Protein AF-A0A947QZA8-F1 (afdb_monomer)

Mean predicted aligned error: 13.56 Å

Solvent-accessible surface area (backbone atoms only — not comparable to full-atom values): 14721 Å² total; per-residue (Å²): 136,86,85,80,78,87,80,83,80,83,80,81,80,80,80,79,79,70,82,76,78,76,78,71,71,67,58,80,47,74,48,78,52,72,41,38,52,40,76,51,53,85,86,38,94,75,39,33,100,73,51,25,56,50,32,27,33,31,46,36,35,31,32,29,36,84,51,63,44,61,35,37,41,34,29,51,18,56,31,43,44,91,90,52,38,19,35,60,79,86,72,82,81,60,28,24,30,32,46,53,30,44,40,35,25,46,42,84,88,61,88,58,82,88,30,61,73,52,56,30,89,36,96,81,40,47,41,55,97,83,42,32,68,80,74,76,35,72,40,59,59,26,40,41,46,77,46,78,39,39,75,65,67,97,73,51,31,35,31,33,38,38,39,29,52,44,80,80,52,71,70,27,63,76,69,34,41,40,56,54,69,75,90,45,90,88,60,47,77,52,70,68,47,30,24,31,41,43,77,80,29,77,52,72,44,87,37,56,42,21,52,35,38,36,41,40,42,35,51,71,43,75,73,42,78,71,51,78,73,78,61,78,70,56,61,62,50,60,64,50,55,59,55,57,54,59,59,56,60,66,68,72,78,116

Secondary structure (DSSP, 8-state):
---PPP------------------PPP-EEEEEEEEEEEPPTTSTT-BTTTBSEEEE-EEEEEEESSSEEEEEEEE-B-B-TTS-B--SSSSS--EEE--EEEEEE-SSS--GGGEEEES-STTTS--TTTTTTSS-SSTTS-EEEEEES-SSTTTTEEEEEEESS---HHHHHHTEEPPP-S-TT-------EEEE-TTSS-EEE-SEEEEEEEEESSEEEEEEEE----THHHHHHHHHHHHHHHHHHTT--

pLDDT: mean 71.87, std 20.34, range [33.88, 96.06]

Foldseek 3Di:
DDDDDDDDDDDDDPPPPDPPPPPPDFDKDKDKDKKFKAADDPPDPQDDPQAFGIWIFKWKKKWFFPAWDKKKKWKAQAQAAPVLARHDDVPPPWGKHFQKKKWKFFPPPDDDPVRTQDICPPPPNLPPQPRCPVRPHRHSSTHMDMDTAPPDPNRRTMMIMMMARDDDDSVCSVVRIGTQDDPDSVDSCSDSRIWTDDHRDSDIDHDRMTMMMMIMGDRMDDIDTPDDGDDPVVVVVVVVVVVVVVVVVVVPPD

Radius of gyration: 27.02 Å; Cα contacts (8 Å, |Δi|>4): 512; chains: 1; bounding box: 51×110×78 Å

Nearest PDB structures (foldseek):
  8t9c-assembly1_A  TM=1.075E-01  e=2.877E+00  Zophobas morio

Structure (mmCIF, N/CA/C/O backbone):
data_AF-A0A947QZA8-F1
#
_entry.id   AF-A0A947QZA8-F1
#
loop_
_atom_site.group_PDB
_atom_site.id
_atom_site.type_symbol
_atom_site.label_atom_id
_atom_site.label_alt_id
_atom_site.label_comp_id
_atom_site.label_asym_id
_atom_site.label_entity_id
_atom_site.label_seq_id
_atom_site.pdbx_PDB_ins_code
_atom_site.Cartn_x
_atom_site.Cartn_y
_atom_site.Cartn_z
_atom_site.occupancy
_atom_site.B_iso_or_equiv
_atom_site.auth_seq_id
_atom_site.auth_comp_id
_atom_site.auth_asym_id
_atom_site.auth_atom_id
_atom_site.pdbx_PDB_model_num
ATOM 1 N N . MET A 1 1 ? -31.017 -70.568 55.548 1.00 45.06 1 MET A N 1
ATOM 2 C CA . MET A 1 1 ? -30.711 -69.969 54.230 1.00 45.06 1 MET A CA 1
ATOM 3 C C . MET A 1 1 ? -30.899 -68.463 54.345 1.00 45.06 1 MET A C 1
ATOM 5 O O . MET A 1 1 ? -31.996 -68.026 54.661 1.00 45.06 1 MET A O 1
ATOM 9 N N . LYS A 1 2 ? -29.809 -67.691 54.246 1.00 42.25 2 LYS A N 1
ATOM 10 C CA . LYS A 1 2 ? -29.795 -66.224 54.383 1.00 42.25 2 LYS A CA 1
ATOM 11 C C . LYS A 1 2 ? -30.188 -65.589 53.044 1.00 42.25 2 LYS A C 1
ATOM 13 O O . LYS A 1 2 ? -29.510 -65.830 52.052 1.00 42.25 2 LYS A O 1
ATOM 18 N N . HIS A 1 3 ? -31.243 -64.777 53.026 1.00 43.38 3 HIS A N 1
ATOM 19 C CA . HIS A 1 3 ? -31.577 -63.922 51.885 1.00 43.38 3 HIS A CA 1
ATOM 20 C C . HIS A 1 3 ? -30.698 -62.665 51.908 1.00 43.38 3 HIS A C 1
ATOM 22 O O . HIS A 1 3 ? -30.830 -61.828 52.799 1.00 43.38 3 HIS A O 1
ATOM 28 N N . ALA A 1 4 ? -29.790 -62.546 50.940 1.00 42.62 4 ALA A N 1
ATOM 29 C CA . ALA A 1 4 ? -29.053 -61.317 50.671 1.00 42.62 4 ALA A CA 1
ATOM 30 C C . ALA A 1 4 ? -29.947 -60.350 49.875 1.00 42.62 4 ALA A C 1
ATOM 32 O O . ALA A 1 4 ? -30.538 -60.739 48.869 1.00 42.62 4 ALA A O 1
ATOM 33 N N . LYS A 1 5 ? -30.059 -59.098 50.334 1.00 43.25 5 LYS A N 1
ATOM 34 C CA . LYS A 1 5 ? -30.673 -57.999 49.573 1.00 43.25 5 LYS A CA 1
ATOM 35 C C . LYS A 1 5 ? -29.632 -57.416 48.606 1.00 43.25 5 LYS A C 1
ATOM 37 O O . LYS A 1 5 ? -28.488 -57.251 49.029 1.00 43.25 5 LYS A O 1
ATOM 42 N N . PRO A 1 6 ? -29.989 -57.065 47.360 1.00 46.12 6 PRO A N 1
ATOM 43 C CA . PRO A 1 6 ? -29.066 -56.381 46.467 1.00 46.12 6 PRO A CA 1
ATOM 44 C C . PRO A 1 6 ? -28.921 -54.910 46.882 1.00 46.12 6 PRO A C 1
ATOM 46 O O . PRO A 1 6 ? -29.909 -54.205 47.087 1.00 46.12 6 PRO A O 1
ATOM 49 N N . ILE A 1 7 ? -27.673 -54.465 47.019 1.00 43.66 7 ILE A N 1
ATOM 50 C CA . ILE A 1 7 ? -27.293 -53.060 47.181 1.00 43.66 7 ILE A CA 1
ATOM 51 C C . ILE A 1 7 ? -27.204 -52.471 45.772 1.00 43.66 7 ILE A C 1
ATOM 53 O O . ILE A 1 7 ? -26.351 -52.877 44.987 1.00 43.66 7 ILE A O 1
ATOM 57 N N . ALA A 1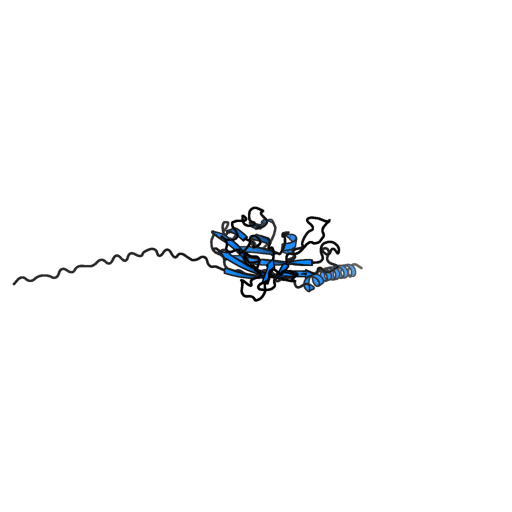 8 ? -28.099 -51.543 45.438 1.00 40.69 8 ALA A N 1
ATOM 58 C CA . ALA A 1 8 ? -27.992 -50.762 44.214 1.00 40.69 8 ALA A CA 1
ATOM 59 C C . ALA A 1 8 ? -26.914 -49.685 44.411 1.00 40.69 8 ALA A C 1
ATOM 61 O O . ALA A 1 8 ? -27.090 -48.758 45.201 1.00 40.69 8 ALA A O 1
ATOM 62 N N . ILE A 1 9 ? -25.786 -49.829 43.717 1.00 41.75 9 ILE A N 1
ATOM 63 C CA . ILE A 1 9 ? -24.757 -48.792 43.618 1.00 41.75 9 ILE A CA 1
ATOM 64 C C . ILE A 1 9 ? -25.243 -47.789 42.571 1.00 41.75 9 ILE A C 1
ATOM 66 O O . ILE A 1 9 ? -25.269 -48.089 41.379 1.00 41.75 9 ILE A O 1
ATOM 70 N N . VAL A 1 10 ? -25.660 -46.607 43.018 1.00 38.81 10 VAL A N 1
ATOM 71 C CA . VAL A 1 10 ? -25.924 -45.469 42.133 1.00 38.81 10 VAL A CA 1
ATOM 72 C C . VAL A 1 10 ? -24.573 -44.848 41.786 1.00 38.81 10 VAL A C 1
ATOM 74 O O . VAL A 1 10 ? -23.961 -44.176 42.612 1.00 38.81 10 VAL A O 1
ATOM 77 N N . ALA A 1 11 ? -24.081 -45.113 40.576 1.00 40.09 11 ALA A N 1
ATOM 78 C CA . ALA A 1 11 ? -22.916 -44.431 40.030 1.00 40.09 11 ALA A CA 1
ATOM 79 C C . ALA A 1 11 ? -23.330 -43.018 39.590 1.00 40.09 11 ALA A C 1
ATOM 81 O O . ALA A 1 11 ? -24.044 -42.844 38.603 1.00 40.09 11 ALA A O 1
ATOM 82 N N . LEU A 1 12 ? -22.909 -42.008 40.351 1.00 36.97 12 LEU A N 1
ATOM 83 C CA . LEU A 1 12 ? -23.051 -40.602 39.986 1.00 36.97 12 LEU A CA 1
ATOM 84 C C . LEU A 1 12 ? -22.004 -40.272 38.911 1.00 36.97 12 LEU A C 1
ATOM 86 O O . LEU A 1 12 ? -20.826 -40.104 39.218 1.00 36.97 12 LEU A O 1
ATOM 90 N N . PHE A 1 13 ? -22.424 -40.194 37.649 1.00 38.84 13 PHE A N 1
ATOM 91 C CA . PHE A 1 13 ? -21.587 -39.668 36.57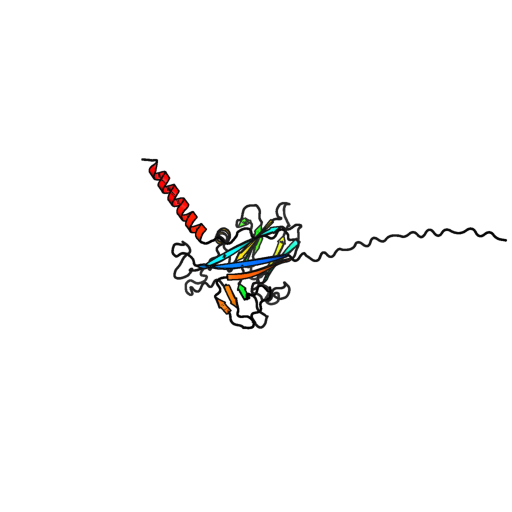1 1.00 38.84 13 PHE A CA 1
ATOM 92 C C . PHE A 1 13 ? -21.562 -38.139 36.661 1.00 38.84 13 PHE A C 1
ATOM 94 O O . PHE A 1 13 ? -22.494 -37.463 36.231 1.00 38.84 13 PHE A O 1
ATOM 101 N N . ILE A 1 14 ? -20.491 -37.588 37.230 1.00 42.59 14 ILE A N 1
ATOM 102 C CA . ILE A 1 14 ? -20.164 -36.170 37.074 1.00 42.59 14 ILE A CA 1
ATOM 103 C C . ILE A 1 14 ? -19.597 -36.013 35.661 1.00 42.59 14 ILE A C 1
ATOM 105 O O . ILE A 1 14 ? -18.461 -36.399 35.392 1.00 42.59 14 ILE A O 1
ATOM 109 N N . VAL A 1 15 ? -20.405 -35.480 34.745 1.00 37.81 15 VAL A N 1
ATOM 110 C CA . VAL A 1 15 ? -19.927 -35.025 33.436 1.00 37.81 15 VAL A CA 1
ATOM 111 C C . VAL A 1 15 ? -19.108 -33.760 33.681 1.00 37.81 15 VAL A C 1
ATOM 113 O O . VAL A 1 15 ? -19.658 -32.677 33.870 1.00 37.81 15 VAL A O 1
ATOM 116 N N . MET A 1 16 ? -17.784 -33.901 33.735 1.00 33.88 16 MET A N 1
ATOM 117 C CA . MET A 1 16 ? -16.871 -32.765 33.625 1.00 33.88 16 MET A CA 1
ATOM 118 C C . MET A 1 16 ? -16.997 -32.206 32.208 1.00 33.88 16 MET A C 1
ATOM 120 O O . MET A 1 16 ? -16.440 -32.755 31.260 1.00 33.88 16 MET A O 1
ATOM 124 N N . VAL A 1 17 ? -17.746 -31.114 32.063 1.00 39.69 17 VAL A N 1
ATOM 125 C CA . VAL A 1 17 ? -17.642 -30.250 30.888 1.00 39.69 17 VAL A CA 1
ATOM 126 C C . VAL A 1 17 ? -16.322 -29.505 31.038 1.00 39.69 17 VAL A C 1
ATOM 128 O O . VAL A 1 17 ? -16.234 -28.513 31.759 1.00 39.69 17 VAL A O 1
ATOM 131 N N . LEU A 1 18 ? -15.263 -30.037 30.429 1.00 37.12 18 LEU A N 1
ATOM 132 C CA . LEU A 1 18 ? -14.038 -29.272 30.239 1.00 37.12 18 LEU A CA 1
ATOM 133 C C . LEU A 1 18 ? -14.400 -28.066 29.358 1.00 37.12 18 LEU A C 1
ATOM 135 O O . LEU A 1 18 ? -15.016 -28.276 28.310 1.00 37.12 18 LEU A O 1
ATOM 139 N N . PRO A 1 19 ? -14.063 -26.822 29.741 1.00 40.53 19 PRO A N 1
ATOM 140 C CA . PRO A 1 19 ? -14.159 -25.711 28.814 1.00 40.53 19 PRO A CA 1
ATOM 141 C C . PRO A 1 19 ? -13.184 -26.009 27.678 1.00 40.53 19 PRO A C 1
ATOM 143 O O . PRO A 1 19 ? -11.968 -25.933 27.842 1.00 40.53 19 PRO A O 1
ATOM 146 N N . SER A 1 20 ? -13.716 -26.419 26.532 1.00 38.91 20 SER A N 1
ATOM 147 C CA . SER A 1 20 ? -12.972 -26.429 25.286 1.00 38.91 20 SER A CA 1
ATOM 148 C C . SER A 1 20 ? -12.605 -24.980 24.995 1.00 38.91 20 SER A C 1
ATOM 150 O O . SER A 1 20 ? -13.435 -24.199 24.532 1.00 38.91 20 SER A O 1
ATOM 152 N N . VAL A 1 21 ? -11.372 -24.611 25.340 1.00 37.88 21 VAL A N 1
ATOM 153 C CA . VAL A 1 21 ? -10.731 -23.400 24.841 1.00 37.88 21 VAL A CA 1
ATOM 154 C C . VAL A 1 21 ? -10.596 -23.624 23.342 1.00 37.88 21 VAL A C 1
ATOM 156 O O . VAL A 1 21 ? -9.702 -24.332 22.883 1.00 37.88 21 VAL A O 1
ATOM 159 N N . LEU A 1 22 ? -11.567 -23.118 22.584 1.00 39.25 22 LEU A N 1
ATOM 160 C CA . LEU A 1 22 ? -11.454 -23.005 21.142 1.00 39.25 22 LEU A CA 1
ATOM 161 C C . LEU A 1 22 ? -10.317 -22.017 20.899 1.00 39.25 22 LEU A C 1
ATOM 163 O O . LEU A 1 22 ? -10.501 -20.807 21.010 1.00 39.25 22 LEU A O 1
ATOM 167 N N . PHE A 1 23 ? -9.126 -22.537 20.617 1.00 37.28 23 PHE A N 1
ATOM 168 C CA . PHE A 1 23 ? -8.115 -21.757 19.929 1.00 37.28 23 PHE A CA 1
ATOM 169 C C . PHE A 1 23 ? -8.688 -21.482 18.541 1.00 37.28 23 PHE A C 1
ATOM 171 O O . PHE A 1 23 ? -8.617 -22.325 17.650 1.00 37.28 23 PHE A O 1
ATOM 178 N N . SER A 1 24 ? -9.357 -20.337 18.390 1.00 43.06 24 SER A N 1
ATOM 179 C CA . SER A 1 24 ? -9.616 -19.778 17.072 1.00 43.06 24 SER A CA 1
ATOM 180 C C . SER A 1 24 ? -8.245 -19.516 16.480 1.00 43.06 24 SER A C 1
ATOM 182 O O . SER A 1 24 ? -7.543 -18.618 16.939 1.00 43.06 24 SER A O 1
ATOM 184 N N . THR A 1 25 ? -7.844 -20.303 15.488 1.00 49.06 25 THR A N 1
ATOM 185 C CA . THR A 1 25 ? -6.836 -19.813 14.555 1.00 49.06 25 THR A CA 1
ATOM 186 C C . THR A 1 25 ? -7.356 -18.473 14.031 1.00 49.06 25 THR A C 1
ATOM 188 O O . THR A 1 25 ? -8.556 -18.388 13.731 1.00 49.06 25 THR A O 1
ATOM 191 N N . PRO A 1 26 ? -6.541 -17.407 14.004 1.00 56.00 26 PRO A N 1
ATOM 192 C CA . PRO A 1 26 ? -6.957 -16.185 13.333 1.00 56.00 26 PRO A CA 1
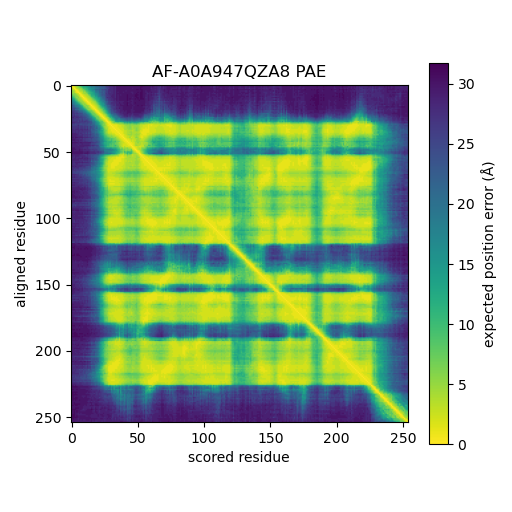ATOM 193 C C . PRO A 1 26 ? -7.391 -16.550 11.910 1.00 56.00 26 PRO A C 1
ATOM 195 O O . PRO A 1 26 ? -6.776 -17.404 11.266 1.00 56.00 26 PRO A O 1
ATOM 198 N N . LEU A 1 27 ? -8.506 -15.976 11.461 1.00 62.28 27 LEU A N 1
ATOM 199 C CA . LEU A 1 27 ? -8.883 -16.060 10.057 1.00 62.28 27 LEU A CA 1
ATOM 200 C C . LEU A 1 27 ? -7.796 -15.328 9.274 1.00 62.28 27 LEU A C 1
ATOM 202 O O . LEU A 1 27 ? -7.571 -14.144 9.507 1.00 62.28 27 LEU A O 1
ATOM 206 N N . ILE A 1 28 ? -7.112 -16.057 8.398 1.00 65.31 28 ILE A N 1
ATOM 207 C CA . ILE A 1 28 ? -6.217 -15.467 7.410 1.00 65.31 28 ILE A CA 1
ATOM 208 C C . ILE A 1 28 ? -7.115 -15.060 6.251 1.00 65.31 28 ILE A C 1
ATOM 210 O O . ILE A 1 28 ? -7.704 -15.923 5.598 1.00 65.31 28 ILE A O 1
ATOM 214 N N . ASN A 1 29 ? -7.249 -13.757 6.033 1.00 87.19 29 ASN A N 1
ATOM 215 C CA . ASN A 1 29 ? -7.952 -13.229 4.875 1.00 87.19 29 ASN A CA 1
ATOM 216 C C . ASN A 1 29 ? -6.928 -12.589 3.944 1.00 87.19 29 ASN A C 1
ATOM 218 O O . ASN A 1 29 ? -6.143 -11.751 4.385 1.00 87.19 29 ASN A O 1
ATOM 222 N N . THR A 1 30 ? -6.946 -12.977 2.674 1.00 89.25 30 THR A N 1
ATOM 223 C CA . THR A 1 30 ? -6.057 -12.412 1.660 1.00 89.25 30 THR A CA 1
ATOM 224 C C . THR A 1 30 ? -6.819 -11.494 0.712 1.00 89.25 30 THR A C 1
ATOM 226 O O . THR A 1 30 ? -8.011 -11.695 0.464 1.00 89.25 30 THR A O 1
ATOM 229 N N . PHE A 1 31 ? -6.125 -10.495 0.179 1.00 91.94 31 PHE A N 1
ATOM 230 C CA . PHE A 1 31 ? -6.593 -9.624 -0.893 1.00 91.94 31 PHE A CA 1
ATOM 231 C C . PHE A 1 31 ? -5.491 -9.507 -1.943 1.00 91.94 31 PHE A C 1
ATOM 233 O O . PHE A 1 31 ? -4.356 -9.207 -1.592 1.00 91.94 31 PHE A O 1
ATOM 240 N N . ASP A 1 32 ? -5.831 -9.745 -3.203 1.00 91.12 32 ASP A N 1
ATOM 241 C CA . ASP A 1 32 ? -4.928 -9.580 -4.340 1.00 91.12 32 ASP A CA 1
ATOM 242 C C . ASP A 1 32 ? -5.274 -8.278 -5.066 1.00 91.12 32 ASP A C 1
ATOM 244 O O . ASP A 1 32 ? -6.457 -7.993 -5.287 1.00 91.12 32 ASP A O 1
ATOM 248 N N . GLY A 1 33 ? -4.260 -7.501 -5.435 1.00 91.69 33 GLY A N 1
ATOM 249 C CA . GLY A 1 33 ? -4.426 -6.252 -6.169 1.00 91.69 33 GLY A CA 1
ATOM 250 C C . GLY A 1 33 ? -3.272 -5.977 -7.126 1.00 91.69 33 GLY A C 1
ATOM 251 O O . GLY A 1 33 ? -2.276 -6.697 -7.141 1.00 91.69 33 GLY A O 1
ATOM 252 N N . THR A 1 34 ? -3.428 -4.919 -7.921 1.00 92.00 34 THR A N 1
ATOM 253 C CA . THR A 1 34 ? -2.471 -4.532 -8.961 1.00 92.00 34 THR A CA 1
ATOM 254 C C . THR A 1 34 ? -2.355 -3.017 -8.995 1.00 92.00 34 THR A C 1
ATOM 256 O O . THR A 1 34 ? -3.337 -2.316 -9.251 1.00 92.00 34 THR A O 1
ATOM 259 N N . ILE A 1 35 ? -1.143 -2.498 -8.814 1.00 90.88 35 ILE A N 1
ATOM 260 C CA . ILE A 1 35 ? -0.853 -1.076 -9.008 1.00 90.88 35 ILE A CA 1
ATOM 261 C C . ILE A 1 35 ? -0.290 -0.869 -10.410 1.00 90.88 35 ILE A C 1
ATOM 263 O O . ILE A 1 35 ? 0.671 -1.517 -10.819 1.00 90.88 35 ILE A O 1
ATOM 267 N N . TYR A 1 36 ? -0.881 0.061 -11.157 1.00 90.56 36 TYR A N 1
ATOM 268 C CA . TYR A 1 36 ? -0.484 0.367 -12.526 1.00 90.56 36 TYR A CA 1
ATOM 269 C C . TYR A 1 36 ? 0.364 1.625 -12.591 1.00 90.56 36 TYR A C 1
ATOM 271 O O . TYR A 1 36 ? -0.019 2.665 -12.059 1.00 90.56 36 TYR A O 1
ATOM 279 N N . LYS A 1 37 ? 1.442 1.572 -13.371 1.00 87.69 37 LYS A N 1
ATOM 280 C CA . LYS A 1 37 ? 2.166 2.743 -13.860 1.00 87.69 37 LYS A CA 1
ATOM 281 C C . LYS A 1 37 ? 1.471 3.277 -15.108 1.00 87.69 37 LYS A C 1
ATOM 283 O O . LYS A 1 37 ? 1.221 2.548 -16.069 1.00 87.69 37 LYS A O 1
ATOM 288 N N . ARG A 1 38 ? 1.167 4.569 -15.132 1.00 84.62 38 ARG A N 1
ATOM 289 C CA . ARG A 1 38 ? 0.415 5.212 -16.215 1.00 84.62 38 ARG A CA 1
ATOM 290 C C . ARG A 1 38 ? 1.103 6.483 -16.668 1.00 84.62 38 ARG A C 1
ATOM 292 O O . ARG A 1 38 ? 1.669 7.205 -15.859 1.00 84.62 38 ARG A O 1
ATOM 299 N N . ALA A 1 39 ? 1.034 6.765 -17.965 1.00 82.19 39 ALA A N 1
ATOM 300 C CA . ALA A 1 39 ? 1.520 8.025 -18.509 1.00 82.19 39 ALA A CA 1
ATOM 301 C C . ALA A 1 39 ? 0.573 9.175 -18.140 1.00 82.19 39 ALA A C 1
ATOM 303 O O . ALA A 1 39 ? -0.651 9.038 -18.207 1.00 82.19 39 ALA A O 1
ATOM 304 N N . LEU A 1 40 ? 1.148 10.321 -17.792 1.00 76.06 40 LEU A N 1
ATOM 305 C CA . LEU A 1 40 ? 0.421 11.576 -17.661 1.00 76.06 40 LEU A CA 1
ATOM 306 C C . LEU A 1 40 ? 0.185 12.189 -19.043 1.00 76.06 40 LEU A C 1
ATOM 308 O O . LEU A 1 40 ? 1.063 12.172 -19.903 1.00 76.06 40 LEU A O 1
ATOM 312 N N . SER A 1 41 ? -1.005 12.759 -19.243 1.00 78.00 41 SER A N 1
ATOM 313 C CA . SER A 1 41 ? -1.271 13.621 -20.400 1.00 78.00 41 SER A CA 1
ATOM 314 C C . SER A 1 41 ? -0.388 14.864 -20.333 1.00 78.00 41 SER A C 1
ATOM 316 O O . SER A 1 41 ? -0.251 15.433 -19.254 1.00 78.00 41 SER A O 1
ATOM 318 N N . GLU A 1 42 ? 0.122 15.338 -21.473 1.00 77.75 42 GLU A N 1
ATOM 319 C CA . GLU A 1 42 ? 0.905 16.583 -21.539 1.00 77.75 42 GLU A CA 1
ATOM 320 C C . GLU A 1 42 ? 0.129 17.812 -21.031 1.00 77.75 42 GLU A C 1
ATOM 322 O O . GLU A 1 42 ? 0.730 18.769 -20.550 1.00 77.75 42 GLU A O 1
ATOM 327 N N . ASP A 1 43 ? -1.205 17.767 -21.097 1.00 76.06 43 ASP A N 1
ATOM 328 C CA . ASP A 1 43 ? -2.100 18.825 -20.612 1.00 76.06 43 ASP A CA 1
ATOM 329 C C . ASP A 1 43 ? -2.414 18.715 -19.106 1.00 76.06 43 ASP A C 1
ATOM 331 O O . ASP A 1 43 ? -3.137 19.552 -18.556 1.00 76.06 43 ASP A O 1
ATOM 335 N N . SER A 1 44 ? -1.930 17.670 -18.426 1.00 72.19 44 SER A N 1
ATOM 336 C CA . SER A 1 44 ? -2.139 17.503 -16.988 1.00 72.19 44 SER A CA 1
ATOM 337 C C . SER A 1 44 ? -1.412 18.612 -16.221 1.00 72.19 44 SER A C 1
ATOM 339 O O . SER A 1 44 ? -0.241 18.870 -16.499 1.00 72.19 44 SER A O 1
ATOM 341 N N . PRO A 1 45 ? -2.033 19.229 -15.197 1.00 68.44 45 PRO A N 1
ATOM 342 C CA . PRO A 1 45 ? -1.330 20.180 -14.334 1.00 68.44 45 PRO A CA 1
ATOM 343 C C . PRO A 1 45 ? -0.175 19.532 -13.553 1.00 68.44 45 PRO A C 1
ATOM 345 O O . PRO A 1 45 ? 0.671 20.251 -13.028 1.00 68.44 45 PRO A O 1
ATOM 348 N N . TYR A 1 46 ? -0.143 18.197 -13.494 1.00 67.75 46 TYR A N 1
ATOM 349 C CA . TYR A 1 46 ? 0.912 17.399 -12.871 1.00 67.75 46 TYR A CA 1
ATOM 350 C C . TYR A 1 46 ? 1.976 16.927 -13.873 1.00 67.75 46 TYR A C 1
ATOM 352 O O . TYR A 1 46 ? 2.990 16.370 -13.468 1.00 67.75 46 TYR A O 1
ATOM 360 N N . TYR A 1 47 ? 1.769 17.128 -15.181 1.00 67.81 47 TYR A N 1
ATOM 361 C CA . TYR A 1 47 ? 2.756 16.740 -16.184 1.00 67.81 47 TYR A CA 1
ATOM 362 C C . TYR A 1 47 ? 3.941 17.695 -16.179 1.00 67.81 47 TYR A C 1
ATOM 364 O O . TYR A 1 47 ? 3.802 18.915 -16.290 1.00 67.81 47 TYR A O 1
ATOM 372 N N . ASN A 1 48 ? 5.133 17.117 -16.120 1.00 66.12 48 ASN A N 1
ATOM 373 C CA . ASN A 1 48 ? 6.377 17.842 -16.230 1.00 66.12 48 ASN A CA 1
ATOM 374 C C . ASN A 1 48 ? 7.362 17.057 -17.103 1.00 66.12 48 ASN A C 1
ATOM 376 O O . ASN A 1 48 ? 7.786 15.956 -16.758 1.00 66.12 48 ASN A O 1
ATOM 380 N N . THR A 1 49 ? 7.769 17.648 -18.231 1.00 63.72 49 THR A N 1
ATOM 381 C CA . THR A 1 49 ? 8.696 17.023 -19.192 1.00 63.72 49 THR A CA 1
ATOM 382 C C . THR A 1 49 ? 10.066 16.692 -18.606 1.00 63.72 49 THR A C 1
ATOM 384 O O . THR A 1 49 ? 10.788 15.871 -19.182 1.00 63.72 49 THR A O 1
ATOM 387 N N . GLU A 1 50 ? 10.433 17.359 -17.514 1.00 58.50 50 GLU A N 1
ATOM 388 C CA . GLU A 1 50 ? 11.694 17.184 -16.811 1.00 58.50 50 GLU A CA 1
ATOM 389 C C . GLU A 1 50 ? 11.565 16.179 -15.660 1.00 58.50 50 GLU A C 1
ATOM 391 O O . GLU A 1 50 ? 12.471 15.371 -15.543 1.00 58.50 50 GLU A O 1
ATOM 396 N N . TYR A 1 51 ? 10.448 16.141 -14.915 1.00 57.19 51 TYR A N 1
ATOM 397 C CA . TYR A 1 51 ? 10.347 15.379 -13.650 1.00 57.19 51 TYR A CA 1
ATOM 398 C C . TYR A 1 51 ? 9.209 14.339 -13.578 1.00 57.19 51 TYR A C 1
ATOM 400 O O . TYR A 1 51 ? 9.426 13.232 -13.106 1.00 57.19 51 TYR A O 1
ATOM 408 N N . SER A 1 52 ? 8.014 14.627 -14.112 1.00 65.56 52 SER A N 1
ATOM 409 C CA . SER A 1 52 ? 6.818 13.797 -13.887 1.00 65.56 52 SER A CA 1
ATOM 410 C C . SER A 1 52 ? 6.077 13.500 -15.190 1.00 65.56 52 SER A C 1
ATOM 412 O O . SER A 1 52 ? 5.300 14.303 -15.711 1.00 65.56 52 SER A O 1
ATOM 414 N N . LYS A 1 53 ? 6.359 12.324 -15.757 1.00 73.75 53 LYS A N 1
ATOM 415 C CA . LYS A 1 53 ? 5.699 11.804 -16.973 1.00 73.75 53 LYS A CA 1
ATOM 416 C C . LYS A 1 53 ? 4.745 10.659 -16.682 1.00 73.75 53 LYS A C 1
ATOM 418 O O . LYS A 1 53 ? 3.978 10.276 -17.563 1.00 73.75 53 LYS A O 1
ATOM 423 N N . HIS A 1 54 ? 4.811 10.108 -15.476 1.00 80.00 54 HIS A N 1
ATOM 424 C CA . HIS A 1 54 ? 4.032 8.956 -15.070 1.00 80.00 54 HIS A CA 1
ATOM 425 C C . HIS A 1 54 ? 3.475 9.162 -13.663 1.00 80.00 54 HIS A C 1
ATOM 427 O O . HIS A 1 54 ? 4.045 9.903 -12.869 1.00 80.00 54 HIS A O 1
ATOM 433 N N . TYR A 1 55 ? 2.378 8.479 -13.376 1.00 84.12 55 TYR A N 1
ATOM 434 C CA . TYR A 1 55 ? 1.814 8.306 -12.043 1.00 84.12 55 TYR A CA 1
ATOM 435 C C . TYR A 1 55 ? 1.574 6.815 -11.807 1.00 84.12 55 TYR A C 1
ATOM 437 O O . TYR A 1 55 ? 1.527 6.031 -12.762 1.00 84.12 55 TYR A O 1
ATOM 445 N N . SER A 1 56 ? 1.427 6.424 -10.548 1.00 87.00 56 SER A N 1
ATOM 446 C CA . SER A 1 56 ? 0.916 5.109 -10.183 1.00 87.00 56 SER A CA 1
ATOM 447 C C . SER A 1 56 ? -0.514 5.222 -9.684 1.00 87.00 56 SER A C 1
ATOM 449 O O . SER A 1 56 ? -0.933 6.267 -9.182 1.00 87.00 56 SER A O 1
ATOM 451 N N . THR A 1 57 ? -1.293 4.166 -9.862 1.00 91.12 57 THR A N 1
ATOM 452 C CA . THR A 1 57 ? -2.621 4.087 -9.256 1.00 91.12 57 THR A CA 1
ATOM 453 C C . THR A 1 57 ? -2.498 3.846 -7.757 1.00 91.12 57 THR A C 1
ATOM 455 O O . THR A 1 57 ? -1.536 3.236 -7.298 1.00 91.12 57 THR A O 1
ATOM 458 N N . ILE A 1 58 ? -3.492 4.300 -7.003 1.00 91.75 58 ILE A N 1
ATOM 459 C CA . ILE A 1 58 ? -3.659 3.952 -5.590 1.00 91.75 58 ILE A CA 1
ATOM 460 C C . ILE A 1 58 ? -4.883 3.054 -5.484 1.00 91.75 58 ILE A C 1
ATOM 462 O O . ILE A 1 58 ? -5.947 3.410 -5.998 1.00 91.75 58 ILE A O 1
ATOM 466 N N . ASP A 1 59 ? -4.752 1.941 -4.773 1.00 94.25 59 ASP A N 1
ATOM 467 C CA . ASP A 1 59 ? -5.904 1.132 -4.395 1.00 94.25 59 ASP A CA 1
ATOM 468 C C . ASP A 1 59 ? -6.406 1.551 -3.012 1.00 94.25 59 ASP A C 1
ATOM 470 O O . ASP A 1 59 ? -5.636 1.736 -2.067 1.00 94.25 59 ASP A O 1
ATOM 474 N N . LEU A 1 60 ? -7.728 1.689 -2.890 1.00 94.62 60 LEU A N 1
ATOM 475 C CA . LEU A 1 60 ? -8.411 1.927 -1.619 1.00 94.62 60 LEU A CA 1
ATOM 476 C C . LEU A 1 60 ? -9.169 0.668 -1.221 1.00 94.62 60 LEU A C 1
ATOM 478 O O . LEU A 1 60 ? -10.149 0.297 -1.867 1.00 94.62 60 LEU A O 1
ATOM 482 N N . ILE A 1 61 ? -8.745 0.025 -0.141 1.00 96.06 61 ILE A N 1
ATOM 483 C CA . ILE A 1 61 ? -9.271 -1.260 0.314 1.00 96.06 61 ILE A CA 1
ATOM 484 C C . ILE A 1 61 ? -10.074 -1.038 1.590 1.00 96.06 61 ILE A C 1
ATOM 486 O O . ILE A 1 61 ? -9.554 -0.635 2.629 1.00 96.06 61 ILE A O 1
ATOM 490 N N . GLY A 1 62 ? -11.370 -1.303 1.509 1.00 95.75 62 GLY A N 1
ATOM 491 C CA . GLY A 1 62 ? -12.294 -1.225 2.624 1.00 95.75 62 GLY A CA 1
ATOM 492 C C . GLY A 1 62 ? -12.335 -2.535 3.383 1.00 95.75 62 GLY A C 1
ATOM 493 O O . GLY A 1 62 ? -12.415 -3.601 2.779 1.00 95.75 62 GLY A O 1
ATOM 494 N N . PHE A 1 63 ? -12.334 -2.460 4.709 1.00 96.06 63 PHE A N 1
ATOM 495 C CA . PHE A 1 63 ? -12.544 -3.623 5.565 1.00 96.06 63 PHE A CA 1
ATOM 496 C C . PHE A 1 63 ? -13.209 -3.235 6.885 1.00 96.06 63 PHE A C 1
ATOM 498 O O . PHE A 1 63 ? -13.251 -2.061 7.272 1.00 96.06 63 PHE A O 1
ATOM 505 N N . SER A 1 64 ? -13.726 -4.238 7.589 1.00 94.31 64 SER A N 1
ATOM 506 C CA . SER A 1 64 ? -14.327 -4.075 8.908 1.00 94.31 64 SER A CA 1
ATOM 507 C C . SER A 1 64 ? -13.631 -4.936 9.958 1.00 94.31 64 SER A C 1
ATOM 509 O O . SER A 1 64 ? -13.101 -6.001 9.659 1.00 94.31 64 SER A O 1
ATOM 511 N N . VAL A 1 65 ? -13.675 -4.496 11.215 1.00 93.06 65 VAL A N 1
ATOM 512 C CA . VAL A 1 65 ? -13.197 -5.247 12.379 1.00 93.06 65 VAL A CA 1
ATOM 513 C C . VAL A 1 65 ? -14.389 -5.645 13.250 1.00 93.06 65 VAL A C 1
ATOM 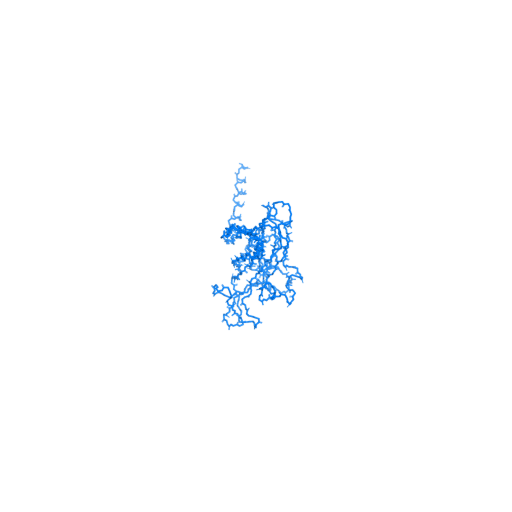515 O O . VAL A 1 65 ? -15.100 -4.788 13.782 1.00 93.06 65 VAL A O 1
ATOM 518 N N . TYR A 1 66 ? -14.615 -6.950 13.433 1.00 89.94 66 TYR A N 1
ATOM 519 C CA . TYR A 1 66 ? -15.804 -7.452 14.142 1.00 89.94 66 TYR A CA 1
ATOM 520 C C . TYR A 1 66 ? -15.658 -7.465 15.671 1.00 89.94 66 TYR A C 1
ATOM 522 O O . TYR A 1 66 ? -16.653 -7.578 16.390 1.00 89.94 66 TYR A O 1
ATOM 530 N N . SER A 1 67 ? -14.441 -7.324 16.208 1.00 89.38 67 SER A N 1
ATOM 531 C CA . SER A 1 67 ? -14.231 -6.970 17.619 1.00 89.38 67 SER A CA 1
ATOM 532 C C . SER A 1 67 ? -12.831 -6.397 17.867 1.00 89.38 67 SER A C 1
ATOM 534 O O . SER A 1 67 ? -11.928 -6.700 17.091 1.00 89.38 67 SER A O 1
ATOM 536 N N . PRO A 1 68 ? -12.624 -5.627 18.953 1.00 90.81 68 PRO A N 1
ATOM 537 C CA . PRO A 1 68 ? -11.352 -4.958 19.201 1.00 90.81 68 PRO A CA 1
ATOM 538 C C . PRO A 1 68 ? -10.165 -5.926 19.284 1.00 90.81 68 PRO A C 1
ATOM 540 O O . PRO A 1 68 ? -10.300 -7.057 19.788 1.00 90.81 68 PRO A O 1
ATOM 543 N N . GLY A 1 69 ? -9.005 -5.462 18.828 1.00 89.25 69 GLY A N 1
ATOM 544 C CA . GLY A 1 69 ? -7.737 -6.182 18.893 1.00 89.25 69 GLY A CA 1
ATOM 545 C C . GLY A 1 69 ? -6.712 -5.657 17.893 1.00 89.25 69 GLY A C 1
ATOM 546 O O . GLY A 1 69 ? -7.024 -4.798 17.070 1.00 89.25 69 GLY A O 1
ATOM 547 N N . ASP A 1 70 ? -5.503 -6.202 17.970 1.00 88.50 70 ASP A N 1
ATOM 548 C CA . ASP A 1 70 ? -4.465 -5.923 16.984 1.00 88.50 70 ASP A CA 1
ATOM 549 C C . ASP A 1 70 ? -4.861 -6.514 15.627 1.00 88.50 70 ASP A C 1
ATOM 551 O O . ASP A 1 70 ? -5.336 -7.654 15.541 1.00 88.50 70 ASP A O 1
ATOM 555 N N . VAL A 1 71 ? -4.673 -5.714 14.583 1.00 90.06 71 VAL A N 1
ATOM 556 C CA . VAL A 1 71 ? -4.744 -6.133 13.187 1.00 90.06 71 VAL A CA 1
ATOM 557 C C . VAL A 1 71 ? -3.371 -5.916 12.577 1.00 90.06 71 VAL A C 1
ATOM 559 O O . VAL A 1 71 ? -2.796 -4.835 12.706 1.00 90.06 71 VAL A O 1
ATOM 562 N N . GLU A 1 72 ? -2.865 -6.963 11.942 1.00 89.31 72 GLU A N 1
ATOM 563 C CA . GLU A 1 72 ? -1.617 -6.958 11.187 1.00 89.31 72 GLU A CA 1
ATOM 564 C C . GLU A 1 72 ? -1.968 -7.043 9.703 1.00 89.31 72 GLU A C 1
ATOM 566 O O . GLU A 1 72 ? -2.844 -7.817 9.300 1.00 89.31 72 GLU A O 1
ATOM 571 N N . ILE A 1 73 ? -1.308 -6.211 8.913 1.00 89.62 73 ILE A N 1
ATOM 572 C CA . ILE A 1 73 ? -1.457 -6.100 7.469 1.00 89.62 73 ILE A CA 1
ATOM 573 C C . ILE A 1 73 ? -0.063 -6.332 6.905 1.00 89.62 73 ILE A C 1
ATOM 575 O O . ILE A 1 73 ? 0.819 -5.500 7.092 1.00 89.62 73 ILE A O 1
ATOM 579 N N . ASN A 1 74 ? 0.128 -7.480 6.270 1.00 87.12 74 ASN A N 1
ATOM 580 C CA . ASN A 1 74 ? 1.371 -7.837 5.599 1.00 87.12 74 ASN A CA 1
ATOM 581 C C . ASN A 1 74 ? 1.141 -7.785 4.087 1.00 87.12 74 ASN A C 1
ATOM 583 O O . ASN A 1 74 ? 0.136 -8.322 3.617 1.00 87.12 74 ASN A O 1
ATOM 587 N N . VAL A 1 75 ? 2.036 -7.146 3.344 1.00 86.88 75 VAL A N 1
ATOM 588 C CA . VAL A 1 75 ? 1.990 -7.062 1.888 1.00 86.88 75 VAL A CA 1
ATOM 589 C C . VAL A 1 75 ? 3.168 -7.821 1.305 1.00 86.88 75 VAL A C 1
ATOM 591 O O . VAL A 1 75 ? 4.311 -7.433 1.490 1.00 86.88 75 VAL A O 1
ATOM 594 N N . MET A 1 76 ? 2.870 -8.857 0.529 1.00 86.19 76 MET A N 1
ATOM 595 C CA . MET A 1 76 ? 3.834 -9.463 -0.375 1.00 86.19 76 MET A CA 1
ATOM 596 C C . MET A 1 76 ? 3.863 -8.628 -1.657 1.00 86.19 76 MET A C 1
ATOM 598 O O . MET A 1 76 ? 2.906 -8.673 -2.439 1.00 86.19 76 MET A O 1
ATOM 602 N N . SER A 1 77 ? 4.928 -7.855 -1.847 1.00 82.56 77 SER A N 1
ATOM 603 C CA . SER A 1 77 ? 5.125 -6.968 -2.998 1.00 82.56 77 SER A CA 1
ATOM 604 C C . SER A 1 77 ? 6.490 -7.143 -3.666 1.00 82.56 77 SER A C 1
ATOM 606 O O . SER A 1 77 ? 6.727 -6.532 -4.707 1.00 82.56 77 SER A O 1
ATOM 608 N N . TRP A 1 78 ? 7.363 -8.012 -3.140 1.00 84.25 78 TRP A N 1
ATOM 609 C CA . TRP A 1 78 ? 8.580 -8.462 -3.815 1.00 84.25 78 TRP A CA 1
ATOM 610 C C . TRP A 1 78 ? 8.634 -9.984 -4.011 1.00 84.25 78 TRP A C 1
ATOM 612 O O . TRP A 1 78 ? 8.852 -10.772 -3.091 1.00 84.25 78 TRP A O 1
ATOM 622 N N . GLU A 1 79 ? 8.563 -10.409 -5.270 1.00 85.19 79 GLU A N 1
ATOM 623 C CA . GLU A 1 79 ? 8.664 -11.809 -5.662 1.00 85.19 79 GLU A CA 1
ATOM 624 C C . GLU A 1 79 ? 10.097 -12.301 -5.938 1.00 85.19 79 GLU A C 1
ATOM 626 O O . GLU A 1 79 ? 10.528 -12.523 -7.074 1.00 85.19 79 GLU A O 1
ATOM 631 N N . SER A 1 80 ? 10.863 -12.503 -4.862 1.00 82.31 80 SER A N 1
ATOM 632 C CA . SER A 1 80 ? 12.237 -13.018 -4.909 1.00 82.31 80 SER A CA 1
ATOM 633 C C . SER A 1 80 ? 12.582 -13.913 -3.714 1.00 82.31 80 SER A C 1
ATOM 635 O O . SER A 1 80 ? 12.052 -13.759 -2.619 1.00 82.31 80 SER A O 1
ATOM 637 N N . THR A 1 81 ? 13.528 -14.842 -3.893 1.00 80.25 81 THR A N 1
ATOM 638 C CA . THR A 1 81 ? 14.170 -15.533 -2.763 1.00 80.25 81 THR A CA 1
ATOM 639 C C . THR A 1 81 ? 15.144 -14.606 -2.021 1.00 80.25 81 THR A C 1
ATOM 641 O O . THR A 1 81 ? 15.581 -13.600 -2.593 1.00 80.25 81 THR A O 1
ATOM 644 N N . PRO A 1 82 ? 15.582 -14.968 -0.797 1.00 74.62 82 PRO A N 1
ATOM 645 C CA . PRO A 1 82 ? 16.619 -14.230 -0.068 1.00 74.62 82 PRO A CA 1
ATOM 646 C C . PRO A 1 82 ? 17.959 -14.109 -0.815 1.00 74.62 82 PRO A C 1
ATOM 648 O O . PRO A 1 82 ? 18.745 -13.203 -0.550 1.00 74.62 82 PRO A O 1
ATOM 651 N N . GLU A 1 83 ? 18.243 -15.013 -1.755 1.00 79.75 83 GLU A N 1
ATOM 652 C CA . GLU A 1 83 ? 19.418 -14.949 -2.632 1.00 79.75 83 GLU A CA 1
ATOM 653 C C . GLU A 1 83 ? 19.246 -13.988 -3.823 1.00 79.75 83 GLU A C 1
ATOM 655 O O . GLU A 1 83 ? 20.165 -13.860 -4.634 1.00 79.75 83 GLU A O 1
ATOM 660 N N . GLY A 1 84 ? 18.094 -13.322 -3.944 1.00 79.12 84 GLY A N 1
ATOM 661 C CA . GLY A 1 84 ? 17.773 -12.412 -5.046 1.00 79.12 84 GLY A CA 1
ATOM 662 C C . GLY A 1 84 ? 17.264 -13.117 -6.305 1.00 79.12 84 GLY A C 1
ATOM 663 O O . GLY A 1 84 ? 17.386 -12.563 -7.397 1.00 79.12 84 GLY A O 1
ATOM 664 N N . ILE A 1 85 ? 16.775 -14.359 -6.188 1.00 87.69 85 ILE A N 1
ATOM 665 C CA . ILE A 1 85 ? 16.254 -15.118 -7.328 1.00 87.69 85 ILE A CA 1
ATOM 666 C C . ILE A 1 85 ? 14.753 -14.894 -7.468 1.00 87.69 85 ILE A C 1
ATOM 668 O O . ILE A 1 85 ? 13.957 -15.369 -6.658 1.00 87.69 85 ILE A O 1
ATOM 672 N N . ASN A 1 86 ? 14.374 -14.260 -8.567 1.00 89.88 86 ASN A N 1
ATOM 673 C CA . ASN A 1 86 ? 12.999 -13.978 -8.944 1.00 89.88 86 ASN A CA 1
ATOM 674 C C . ASN A 1 86 ? 12.163 -15.260 -8.960 1.00 89.88 86 ASN A C 1
ATOM 676 O O . ASN A 1 86 ? 12.416 -16.181 -9.753 1.00 89.88 86 ASN A O 1
ATOM 680 N N . THR A 1 87 ? 11.162 -15.311 -8.088 1.00 86.69 87 THR A N 1
ATOM 681 C CA . THR A 1 87 ? 10.322 -16.484 -7.857 1.00 86.69 87 THR A CA 1
ATOM 682 C C . THR A 1 87 ? 8.888 -16.030 -7.710 1.00 86.69 87 THR A C 1
ATOM 684 O O . THR A 1 87 ? 8.596 -15.237 -6.839 1.00 86.69 87 THR A O 1
ATOM 687 N N . ASP A 1 88 ? 8.021 -16.584 -8.541 1.00 87.38 88 ASP A N 1
ATOM 688 C CA . ASP A 1 88 ? 6.565 -16.438 -8.476 1.00 87.38 88 ASP A CA 1
ATOM 689 C C . ASP A 1 88 ? 6.040 -17.197 -7.241 1.00 87.38 88 ASP A C 1
ATOM 691 O O . ASP A 1 88 ? 6.100 -18.435 -7.186 1.00 87.38 88 ASP A O 1
ATOM 695 N N . LEU A 1 89 ? 5.652 -16.447 -6.209 1.00 83.12 89 LEU A N 1
ATOM 696 C CA . LEU A 1 89 ? 5.338 -16.945 -4.862 1.00 83.12 89 LEU A CA 1
ATOM 697 C C . LEU A 1 89 ? 3.839 -17.061 -4.626 1.00 83.12 89 LEU A C 1
ATOM 699 O O . LEU A 1 89 ? 3.396 -17.907 -3.843 1.00 83.12 89 LEU A O 1
ATOM 703 N N . ASN A 1 90 ? 3.058 -16.216 -5.291 1.00 80.38 90 ASN A N 1
ATOM 704 C CA . ASN A 1 90 ? 1.602 -16.226 -5.215 1.00 80.38 90 ASN A CA 1
ATOM 705 C C . ASN A 1 90 ? 0.947 -17.162 -6.245 1.00 80.38 90 ASN A C 1
ATOM 707 O O . ASN A 1 90 ? -0.256 -17.416 -6.104 1.00 80.38 90 ASN A O 1
ATOM 711 N N . ALA A 1 91 ? 1.722 -17.712 -7.190 1.00 86.06 91 ALA A N 1
ATOM 712 C CA . ALA A 1 91 ? 1.284 -18.579 -8.278 1.00 86.06 91 ALA A CA 1
ATOM 713 C C . ALA A 1 91 ? 0.315 -17.908 -9.271 1.00 86.06 91 ALA A C 1
ATOM 715 O O . ALA A 1 91 ? -0.525 -18.604 -9.855 1.00 86.06 91 ALA A O 1
ATOM 716 N N . ASP A 1 92 ? 0.412 -16.591 -9.468 1.00 83.56 92 ASP A N 1
ATOM 717 C CA . ASP A 1 92 ? -0.355 -15.863 -10.490 1.00 83.56 92 ASP A CA 1
ATOM 718 C C . ASP A 1 92 ? 0.299 -15.906 -11.884 1.00 83.56 92 ASP A C 1
ATOM 720 O O . ASP A 1 92 ? -0.379 -15.717 -12.897 1.00 83.56 92 ASP A O 1
ATOM 724 N N . GLY A 1 93 ? 1.571 -16.309 -11.951 1.00 88.25 93 GLY A N 1
ATOM 725 C CA . GLY A 1 93 ? 2.321 -16.484 -13.191 1.00 88.25 93 GLY A CA 1
ATOM 726 C C . GLY A 1 93 ? 3.105 -15.251 -13.633 1.00 88.25 93 GLY A C 1
ATOM 727 O O . GLY A 1 93 ? 3.782 -15.327 -14.666 1.00 88.25 93 GLY A O 1
ATOM 728 N N . GLU A 1 94 ? 3.064 -14.173 -12.862 1.00 88.62 94 GLU A N 1
ATOM 729 C CA . GLU A 1 94 ? 3.911 -13.002 -13.017 1.00 88.62 94 GLU A CA 1
ATOM 730 C C . GLU A 1 94 ? 4.979 -12.970 -11.916 1.00 88.62 94 GLU A C 1
ATOM 732 O O . GLU A 1 94 ? 5.070 -13.862 -11.077 1.00 88.62 94 GLU A O 1
ATOM 737 N N . ILE A 1 95 ? 5.919 -12.035 -12.035 1.00 89.00 95 ILE A N 1
ATOM 738 C CA . ILE A 1 95 ? 6.885 -11.749 -10.974 1.00 89.00 95 ILE A CA 1
ATOM 739 C C . ILE A 1 95 ? 6.923 -10.248 -10.845 1.00 89.00 95 ILE A C 1
ATOM 741 O O . ILE A 1 95 ? 7.410 -9.571 -11.760 1.00 89.00 95 ILE A O 1
ATOM 745 N N . ALA A 1 96 ? 6.446 -9.751 -9.717 1.00 88.44 96 ALA A N 1
ATOM 746 C CA . ALA A 1 96 ? 6.392 -8.330 -9.440 1.00 88.44 96 ALA A CA 1
ATOM 747 C C . ALA A 1 96 ? 7.400 -7.913 -8.363 1.00 88.44 96 ALA A C 1
ATOM 749 O O . ALA A 1 96 ? 7.720 -8.654 -7.430 1.00 88.44 96 ALA A O 1
ATOM 750 N N . TYR A 1 97 ? 7.906 -6.693 -8.511 1.00 85.06 97 TYR A N 1
ATOM 751 C CA . TYR A 1 97 ? 8.477 -5.932 -7.411 1.00 85.06 97 TYR A CA 1
ATOM 752 C C . TYR A 1 97 ? 7.841 -4.545 -7.377 1.00 85.06 97 TYR A C 1
ATOM 754 O O . TYR A 1 97 ? 7.804 -3.835 -8.390 1.00 85.06 97 TYR A O 1
ATOM 762 N N . LEU A 1 98 ? 7.343 -4.203 -6.194 1.00 81.75 98 LEU A N 1
ATOM 763 C CA . LEU A 1 98 ? 6.718 -2.945 -5.848 1.00 81.75 98 LEU A CA 1
ATOM 764 C C . LEU A 1 98 ? 7.132 -2.560 -4.423 1.00 81.75 98 LEU A C 1
ATOM 766 O O . LEU A 1 98 ? 6.885 -3.303 -3.476 1.00 81.75 98 LEU A O 1
ATOM 770 N N . ASP A 1 99 ? 7.733 -1.385 -4.273 1.00 77.62 99 ASP A N 1
ATOM 771 C CA . ASP A 1 99 ? 7.958 -0.773 -2.959 1.00 77.62 99 ASP A CA 1
ATOM 772 C C . ASP A 1 99 ? 6.670 -0.049 -2.544 1.00 77.62 99 ASP A C 1
ATOM 774 O O . ASP A 1 99 ? 6.297 0.973 -3.130 1.00 77.62 99 ASP A O 1
ATOM 778 N N . THR A 1 100 ? 5.905 -0.660 -1.636 1.00 83.06 100 THR A N 1
ATOM 779 C CA . THR A 1 100 ? 4.562 -0.179 -1.298 1.00 83.06 100 THR A CA 1
ATOM 780 C C . THR A 1 100 ? 4.549 0.793 -0.127 1.00 83.06 100 THR A C 1
ATOM 782 O O . THR A 1 100 ? 5.316 0.707 0.823 1.00 83.06 100 THR A O 1
ATOM 785 N N . TYR A 1 101 ? 3.572 1.692 -0.138 1.00 85.44 101 TYR A N 1
ATOM 786 C CA . TYR A 1 101 ? 3.282 2.583 0.978 1.00 85.44 101 TYR A CA 1
ATOM 787 C C . TYR A 1 101 ? 1.856 2.362 1.451 1.00 85.44 101 TYR A C 1
ATOM 789 O O . TYR A 1 101 ? 0.921 2.357 0.652 1.00 85.44 101 TYR A O 1
ATOM 797 N N . LEU A 1 102 ? 1.696 2.193 2.760 1.00 89.88 102 LEU A N 1
ATOM 798 C CA . LEU A 1 102 ? 0.439 1.889 3.426 1.00 89.88 102 LEU A CA 1
ATOM 799 C C . LEU A 1 102 ? 0.004 3.049 4.300 1.00 89.88 102 LEU A C 1
ATOM 801 O O . LEU A 1 102 ? 0.726 3.470 5.204 1.00 89.88 102 LEU A O 1
ATOM 805 N N . TYR A 1 103 ? -1.222 3.508 4.082 1.00 92.56 103 TYR A N 1
ATOM 806 C CA . TYR A 1 103 ? -1.876 4.503 4.918 1.00 92.56 103 TYR A CA 1
ATOM 807 C C . TYR A 1 103 ? -3.240 3.975 5.354 1.00 92.56 103 TYR A C 1
ATOM 809 O O . TYR A 1 103 ? -4.116 3.697 4.536 1.00 92.56 103 TYR A O 1
ATOM 817 N N . LEU A 1 104 ? -3.423 3.816 6.661 1.00 94.25 104 LEU A N 1
ATOM 818 C CA . LEU A 1 104 ? -4.640 3.286 7.255 1.00 94.25 104 LEU A CA 1
ATOM 819 C C . LEU A 1 104 ? -5.492 4.415 7.823 1.00 94.25 104 LEU A C 1
ATOM 821 O O . LEU A 1 104 ? -5.056 5.150 8.707 1.00 94.25 104 LEU A O 1
ATOM 825 N N . PHE A 1 105 ? -6.743 4.478 7.388 1.00 94.06 105 PHE A N 1
ATOM 826 C CA . PHE A 1 105 ? -7.725 5.470 7.802 1.00 94.06 105 PHE A CA 1
ATOM 827 C C . PHE A 1 105 ? -8.918 4.812 8.482 1.00 94.06 105 PHE A C 1
ATOM 829 O O . PHE A 1 105 ? -9.315 3.686 8.164 1.00 94.06 105 PHE A O 1
ATOM 836 N N . LYS A 1 106 ? -9.544 5.544 9.400 1.00 93.56 106 LYS A N 1
ATOM 837 C CA . LYS A 1 106 ? -10.928 5.268 9.791 1.00 93.56 106 LYS A CA 1
ATOM 838 C C . LYS A 1 106 ? -11.832 5.512 8.591 1.00 93.56 106 LYS A C 1
ATOM 840 O O . LYS A 1 106 ? -11.570 6.383 7.774 1.00 93.56 106 LYS A O 1
ATOM 845 N N . ASN A 1 107 ? -12.926 4.770 8.525 1.00 91.75 107 ASN A N 1
ATOM 846 C CA . ASN A 1 107 ? -14.000 5.049 7.588 1.00 91.75 107 ASN A CA 1
ATOM 847 C C . ASN A 1 107 ? -15.222 5.547 8.361 1.00 91.75 107 ASN A C 1
ATOM 849 O O . ASN A 1 107 ? -16.016 4.740 8.860 1.00 91.75 107 ASN A O 1
ATOM 853 N N . ASP A 1 108 ? -15.363 6.865 8.482 1.00 88.00 108 ASP A N 1
ATOM 854 C CA . ASP A 1 108 ? -16.532 7.502 9.095 1.00 88.00 108 ASP A CA 1
ATOM 855 C C . ASP A 1 108 ? -17.596 7.943 8.063 1.00 88.00 108 ASP A C 1
ATOM 857 O O . ASP A 1 108 ? -18.637 8.498 8.424 1.00 88.00 108 ASP A O 1
ATOM 861 N N . GLY A 1 109 ? -17.368 7.618 6.784 1.00 86.44 109 GLY A N 1
ATOM 862 C CA . GLY A 1 109 ? -18.173 8.040 5.637 1.00 86.44 109 GLY A CA 1
ATOM 863 C C . GLY A 1 109 ? -17.549 9.185 4.837 1.00 86.44 109 GLY A C 1
ATOM 864 O O . GLY A 1 109 ? -17.973 9.428 3.704 1.00 86.44 109 GLY A O 1
ATOM 865 N N . HIS A 1 110 ? -16.530 9.843 5.383 1.00 86.75 110 HIS A N 1
ATOM 866 C CA . HIS A 1 110 ? -15.662 10.781 4.691 1.00 86.75 110 HIS A CA 1
ATOM 867 C C . HIS A 1 110 ? -14.212 10.299 4.825 1.00 86.75 110 HIS A C 1
ATOM 869 O O . HIS A 1 110 ? -13.876 9.590 5.762 1.00 86.75 110 HIS A O 1
ATOM 875 N N . LEU A 1 111 ? -13.385 10.580 3.818 1.00 87.69 111 LEU A N 1
ATOM 876 C CA . LEU A 1 111 ? -11.961 10.269 3.870 1.00 87.69 111 LEU A CA 1
ATOM 877 C C . LEU A 1 111 ? -11.212 11.590 3.931 1.00 87.69 111 LEU A C 1
ATOM 879 O O . LEU A 1 111 ? -11.234 12.354 2.963 1.00 87.69 111 LEU A O 1
ATOM 883 N N . ASP A 1 112 ? -10.584 11.868 5.067 1.00 88.94 112 ASP A N 1
ATOM 884 C CA . ASP A 1 112 ? -9.729 13.033 5.232 1.00 88.94 112 ASP A CA 1
ATOM 885 C C . ASP A 1 112 ? -8.529 12.772 6.156 1.00 88.94 112 ASP A C 1
ATOM 887 O O . ASP A 1 112 ? -8.334 11.696 6.721 1.00 88.94 112 ASP A O 1
ATOM 891 N N . ALA A 1 113 ? -7.660 13.775 6.292 1.00 88.31 113 ALA A N 1
ATOM 892 C CA . ALA A 1 113 ? -6.428 13.647 7.067 1.00 88.31 113 ALA A CA 1
ATOM 893 C C . ALA A 1 113 ? -6.650 13.396 8.569 1.00 88.31 113 ALA A C 1
ATOM 895 O O . ALA A 1 113 ? -5.747 12.899 9.242 1.00 88.31 113 ALA A O 1
ATOM 896 N N . SER A 1 114 ? -7.825 13.717 9.118 1.00 89.75 114 SER A N 1
ATOM 897 C CA . SER A 1 114 ? -8.160 13.449 10.522 1.00 89.75 114 SER A CA 1
ATOM 898 C C . SER A 1 114 ? -8.531 11.983 10.786 1.00 89.75 114 SER A C 1
ATOM 900 O O . SER A 1 114 ? -8.556 11.533 11.945 1.00 89.75 114 SER A O 1
ATOM 902 N N . ASP A 1 115 ? -8.752 11.214 9.720 1.00 90.81 115 ASP A N 1
ATOM 903 C CA . ASP A 1 115 ? -9.029 9.785 9.784 1.00 90.81 115 ASP A CA 1
ATOM 904 C C . ASP A 1 115 ? -7.780 8.924 9.878 1.00 90.81 115 ASP A C 1
ATOM 906 O O . ASP A 1 115 ? -7.908 7.752 10.237 1.00 90.81 115 ASP A O 1
ATOM 910 N N . LEU A 1 116 ? -6.593 9.481 9.611 1.00 91.62 116 LEU A N 1
ATOM 911 C CA . LEU A 1 116 ? -5.338 8.734 9.629 1.00 91.62 116 LEU A CA 1
ATOM 912 C C . LEU A 1 116 ? -5.131 8.061 10.995 1.00 91.62 116 LEU A C 1
ATOM 914 O O . LEU A 1 116 ? -5.131 8.704 12.048 1.00 91.62 116 LEU A O 1
ATOM 918 N N . VAL A 1 117 ? -4.972 6.742 10.960 1.00 90.94 117 VAL A N 1
ATOM 919 C CA . VAL A 1 117 ? -4.736 5.876 12.119 1.00 90.94 117 VAL A CA 1
ATOM 920 C C . VAL A 1 117 ? -3.256 5.543 12.224 1.00 90.94 117 VAL A C 1
ATOM 922 O O . VAL A 1 117 ? -2.680 5.677 13.302 1.00 90.94 117 VAL A O 1
ATOM 925 N N . ALA A 1 118 ? -2.662 5.091 11.121 1.00 89.06 118 ALA A N 1
ATOM 926 C CA . ALA A 1 118 ? -1.272 4.658 11.050 1.00 89.06 118 ALA A CA 1
ATOM 927 C C . ALA A 1 118 ? -0.786 4.642 9.592 1.00 89.06 118 ALA A C 1
ATOM 929 O O . ALA A 1 118 ? -1.600 4.589 8.670 1.00 89.06 118 ALA A O 1
ATOM 930 N N . SER A 1 119 ? 0.528 4.657 9.394 1.00 87.62 119 SER A N 1
ATOM 931 C CA . SER A 1 119 ? 1.174 4.414 8.104 1.00 87.62 119 SER A CA 1
ATOM 932 C C . SER A 1 119 ? 2.513 3.707 8.306 1.00 87.62 119 SER A C 1
ATOM 934 O O . SER A 1 119 ? 3.119 3.845 9.371 1.00 87.62 119 SER A O 1
ATOM 936 N N . ASN A 1 120 ? 2.968 2.971 7.289 1.00 78.88 120 ASN A N 1
ATOM 937 C CA . ASN A 1 120 ? 4.259 2.270 7.306 1.00 78.88 120 ASN A CA 1
ATOM 938 C C . ASN A 1 120 ? 5.450 3.196 6.971 1.00 78.88 120 ASN A C 1
ATOM 940 O O . ASN A 1 120 ? 6.596 2.796 7.125 1.00 78.88 120 ASN A O 1
ATOM 944 N N . ASN A 1 121 ? 5.209 4.464 6.598 1.00 60.28 121 ASN A N 1
ATOM 945 C CA . ASN A 1 121 ? 6.252 5.482 6.365 1.00 60.28 121 ASN A CA 1
ATOM 946 C C . ASN A 1 121 ? 6.876 6.022 7.677 1.00 60.28 121 ASN A C 1
ATOM 948 O O . ASN A 1 121 ? 7.301 7.175 7.791 1.00 60.28 121 ASN A O 1
ATOM 952 N N . ASN A 1 122 ? 6.895 5.204 8.726 1.00 42.16 122 ASN A N 1
ATOM 953 C CA . ASN A 1 122 ? 7.664 5.475 9.924 1.00 42.16 122 ASN A CA 1
ATOM 954 C C . ASN A 1 122 ? 9.022 4.779 9.746 1.00 42.16 122 ASN A C 1
ATOM 956 O O . ASN A 1 122 ? 9.041 3.563 9.582 1.00 42.16 122 ASN A O 1
ATOM 960 N N . PRO A 1 123 ? 10.168 5.470 9.873 1.00 38.84 123 PRO A N 1
ATOM 961 C CA . PRO A 1 123 ? 11.495 4.837 9.825 1.00 38.84 123 PRO A CA 1
ATOM 962 C C . PRO A 1 123 ? 11.767 3.830 10.969 1.00 38.84 123 PRO A C 1
ATOM 964 O O . PRO A 1 123 ? 12.909 3.425 11.167 1.00 38.84 123 PRO A O 1
ATOM 967 N N . ASN A 1 124 ? 10.744 3.471 11.753 1.00 37.25 124 ASN A N 1
ATOM 968 C CA . ASN A 1 124 ? 10.752 2.416 12.766 1.00 37.25 124 ASN A CA 1
ATOM 969 C C . ASN A 1 124 ? 9.756 1.272 12.451 1.00 37.25 124 ASN A C 1
ATOM 971 O O . ASN A 1 124 ? 9.535 0.440 13.328 1.00 37.25 124 ASN A O 1
ATOM 975 N N . ASP A 1 125 ? 9.096 1.294 11.286 1.00 43.59 125 ASP A N 1
ATOM 976 C CA . ASP A 1 125 ? 8.066 0.324 10.860 1.00 43.59 125 ASP A CA 1
ATOM 977 C C . ASP A 1 125 ? 8.304 -0.230 9.441 1.00 43.59 125 ASP A C 1
ATOM 979 O O . ASP A 1 125 ? 7.752 -1.270 9.099 1.00 43.59 125 ASP A O 1
ATOM 983 N N . ASP A 1 126 ? 9.203 0.380 8.649 1.00 45.41 126 ASP A N 1
ATOM 984 C CA . ASP A 1 126 ? 10.058 -0.430 7.772 1.00 45.41 126 ASP A CA 1
ATOM 985 C C . ASP A 1 126 ? 10.782 -1.384 8.714 1.00 45.41 126 ASP A C 1
ATOM 987 O O . ASP A 1 126 ? 11.494 -0.935 9.624 1.00 45.41 126 ASP A O 1
ATOM 991 N N . SER A 1 127 ? 10.434 -2.663 8.589 1.00 40.88 127 SER A N 1
ATOM 992 C CA . SER A 1 127 ? 10.860 -3.743 9.457 1.00 40.88 127 SER A CA 1
ATOM 993 C C . SER A 1 127 ? 12.271 -3.467 9.974 1.00 40.88 127 SER A C 1
ATOM 995 O O . SER A 1 127 ? 13.202 -3.208 9.204 1.00 40.88 127 SER A O 1
ATOM 997 N N . ASP A 1 128 ? 12.454 -3.497 11.302 1.00 39.41 128 ASP A N 1
ATOM 998 C CA . ASP A 1 128 ? 13.787 -3.683 11.879 1.00 39.41 128 ASP A CA 1
ATOM 999 C C . ASP A 1 128 ? 14.501 -4.670 10.947 1.00 39.41 128 ASP A C 1
ATOM 1001 O O . ASP A 1 128 ? 13.902 -5.685 10.615 1.00 39.41 128 ASP A O 1
ATOM 1005 N N . LYS A 1 129 ? 15.714 -4.407 10.445 1.00 40.91 129 LYS A N 1
ATOM 1006 C CA . LYS A 1 129 ? 16.356 -5.249 9.398 1.00 40.91 129 LYS A CA 1
ATOM 1007 C C . LYS A 1 129 ? 16.476 -6.755 9.741 1.00 40.91 129 LYS A C 1
ATOM 1009 O O . LYS A 1 129 ? 17.008 -7.531 8.954 1.00 40.91 129 LYS A O 1
ATOM 1014 N N . ASN A 1 130 ? 16.021 -7.147 10.931 1.00 38.78 130 ASN A N 1
ATOM 1015 C CA . ASN A 1 130 ? 15.907 -8.490 11.481 1.00 38.78 130 ASN A CA 1
ATOM 1016 C C . ASN A 1 130 ? 14.450 -9.006 11.641 1.00 38.78 130 ASN A C 1
ATOM 1018 O O . ASN A 1 130 ? 14.282 -10.111 12.142 1.00 38.78 130 ASN A O 1
ATOM 1022 N N . SER A 1 131 ? 13.422 -8.227 11.294 1.00 40.69 131 SER A N 1
ATOM 1023 C CA . SER A 1 131 ? 11.986 -8.502 11.474 1.00 40.69 131 SER A CA 1
ATOM 1024 C C . SER A 1 131 ? 11.280 -8.931 10.191 1.00 40.69 131 SER A C 1
ATOM 1026 O O . SER A 1 131 ? 10.196 -9.495 10.295 1.00 40.69 131 SER A O 1
ATOM 1028 N N . ALA A 1 132 ? 11.932 -8.791 9.031 1.00 42.66 132 ALA A N 1
ATOM 1029 C CA . ALA A 1 132 ? 11.493 -9.288 7.719 1.00 42.66 132 ALA A CA 1
ATOM 1030 C C . ALA A 1 132 ? 11.303 -10.824 7.638 1.00 42.66 132 ALA A C 1
ATOM 1032 O O . ALA A 1 132 ? 11.257 -11.386 6.555 1.00 42.66 132 ALA A O 1
ATOM 1033 N N . THR A 1 133 ? 11.277 -11.535 8.770 1.00 45.31 133 THR A N 1
ATOM 1034 C CA . THR A 1 133 ? 11.057 -12.987 8.848 1.00 45.31 133 THR A CA 1
ATOM 1035 C C . THR A 1 133 ? 9.997 -13.401 9.871 1.00 45.31 133 THR A C 1
ATOM 1037 O O . THR A 1 133 ? 9.643 -14.580 9.912 1.00 45.31 133 THR A O 1
ATOM 1040 N N . ASP A 1 134 ? 9.504 -12.481 10.709 1.00 41.75 134 ASP A N 1
ATOM 1041 C CA . ASP A 1 134 ? 8.572 -12.803 11.804 1.00 41.75 134 ASP A CA 1
ATOM 1042 C C . ASP A 1 134 ? 7.102 -12.496 11.454 1.00 41.75 134 ASP A C 1
ATOM 1044 O O . ASP A 1 134 ? 6.195 -13.005 12.115 1.00 41.75 134 ASP A O 1
ATOM 1048 N N . ASP A 1 135 ? 6.859 -11.707 10.407 1.00 49.28 135 ASP A N 1
ATOM 1049 C CA . ASP A 1 135 ? 5.540 -11.280 9.923 1.00 49.28 135 ASP A CA 1
ATOM 1050 C C . ASP A 1 135 ? 5.057 -12.038 8.670 1.00 49.28 135 ASP A C 1
ATOM 1052 O O . ASP A 1 135 ? 3.882 -11.933 8.319 1.00 49.28 135 ASP A O 1
ATOM 1056 N N . GLY A 1 136 ? 5.930 -12.820 8.024 1.00 49.84 136 GLY A N 1
ATOM 1057 C CA . GLY A 1 136 ? 5.646 -13.550 6.782 1.00 49.84 136 GLY A CA 1
ATOM 1058 C C . GLY A 1 136 ? 6.107 -12.844 5.503 1.00 49.84 136 GLY A C 1
ATOM 1059 O O . GLY A 1 136 ? 5.965 -13.433 4.430 1.00 49.84 136 GLY A O 1
ATOM 1060 N N . SER A 1 137 ? 6.682 -11.647 5.624 1.00 54.25 137 SER A N 1
ATOM 1061 C CA . SER A 1 137 ? 7.373 -10.938 4.547 1.00 54.25 137 SER A CA 1
ATOM 1062 C C . SER A 1 137 ? 8.617 -11.723 4.124 1.00 54.25 137 SER A C 1
ATOM 1064 O O . SER A 1 137 ? 9.175 -12.493 4.911 1.00 54.25 137 SER A O 1
ATOM 1066 N N . LEU A 1 138 ? 9.049 -11.588 2.873 1.00 54.75 138 LEU A N 1
ATOM 1067 C CA . LEU A 1 138 ? 10.283 -12.225 2.397 1.00 54.75 138 LEU A CA 1
ATOM 1068 C C . LEU A 1 138 ? 11.472 -11.278 2.433 1.00 54.75 138 LEU A C 1
ATOM 1070 O O . LEU A 1 138 ? 12.620 -11.730 2.495 1.00 54.75 138 LEU A O 1
ATOM 1074 N N . THR A 1 139 ? 11.201 -9.978 2.381 1.00 60.31 139 THR A N 1
ATOM 1075 C CA . THR A 1 139 ? 12.209 -8.924 2.360 1.00 60.31 139 THR A CA 1
ATOM 1076 C C . THR A 1 139 ? 11.783 -7.751 3.242 1.00 60.31 139 THR A C 1
ATOM 1078 O O . THR A 1 139 ? 10.656 -7.705 3.721 1.00 60.31 139 THR A O 1
ATOM 1081 N N . TYR A 1 140 ? 12.697 -6.812 3.487 1.00 60.12 140 TYR A N 1
ATOM 1082 C CA . TYR A 1 140 ? 12.380 -5.577 4.214 1.00 60.12 140 TYR A CA 1
ATOM 1083 C C . TYR A 1 140 ? 11.583 -4.579 3.356 1.00 60.12 140 TYR A C 1
ATOM 1085 O O . TYR A 1 140 ? 10.981 -3.668 3.903 1.00 60.12 140 TYR A O 1
ATOM 1093 N N . ASP A 1 141 ? 11.558 -4.762 2.031 1.00 61.16 141 ASP A N 1
ATOM 1094 C CA . ASP A 1 141 ? 10.791 -3.907 1.115 1.00 61.16 141 ASP A CA 1
ATOM 1095 C C . ASP A 1 141 ? 9.308 -4.332 1.020 1.00 61.16 141 ASP A C 1
ATOM 1097 O O . ASP A 1 141 ? 8.478 -3.608 0.470 1.00 61.16 141 ASP A O 1
ATOM 1101 N N . ASP A 1 142 ? 8.954 -5.497 1.573 1.00 69.06 142 ASP A N 1
ATOM 1102 C CA . ASP A 1 142 ? 7.562 -5.907 1.758 1.00 69.06 142 ASP A CA 1
ATOM 1103 C C . ASP A 1 142 ? 6.946 -5.081 2.894 1.00 69.06 142 ASP A C 1
ATOM 1105 O O . ASP A 1 142 ? 7.424 -5.062 4.032 1.00 69.06 142 ASP A O 1
ATOM 1109 N N . SER A 1 143 ? 5.862 -4.372 2.593 1.00 78.94 143 SER A N 1
ATOM 1110 C CA . SER A 1 143 ? 5.252 -3.481 3.573 1.00 78.94 143 SER A CA 1
ATOM 1111 C C . SER A 1 143 ? 4.492 -4.213 4.663 1.00 78.94 143 SER A C 1
ATOM 1113 O O . SER A 1 143 ? 3.647 -5.070 4.405 1.00 78.94 143 SER A O 1
ATOM 1115 N N . TYR A 1 144 ? 4.692 -3.755 5.893 1.00 83.25 144 TYR A N 1
ATOM 1116 C CA . TYR A 1 144 ? 3.988 -4.240 7.067 1.00 83.25 144 TYR A CA 1
ATOM 1117 C C . TYR A 1 144 ? 3.350 -3.083 7.840 1.00 83.25 144 TYR A C 1
ATOM 1119 O O . TYR A 1 144 ? 3.875 -1.973 7.886 1.00 83.25 144 TYR A O 1
ATOM 1127 N N . LEU A 1 145 ? 2.185 -3.334 8.438 1.00 85.75 145 LEU A N 1
ATOM 1128 C CA . LEU A 1 145 ? 1.518 -2.399 9.338 1.00 85.75 145 LEU A CA 1
ATOM 1129 C C . LEU A 1 145 ? 0.800 -3.164 10.450 1.00 85.75 145 LEU A C 1
ATOM 1131 O O . LEU A 1 145 ? -0.007 -4.059 10.186 1.00 85.75 145 LEU A O 1
ATOM 1135 N N . LYS A 1 146 ? 1.005 -2.754 11.705 1.00 87.62 146 LYS A N 1
ATOM 1136 C CA . LYS A 1 146 ? 0.260 -3.279 12.858 1.00 87.62 146 LYS A CA 1
ATOM 1137 C C . LYS A 1 146 ? -0.392 -2.164 13.657 1.00 87.62 146 LYS A C 1
ATOM 1139 O O . LYS A 1 146 ? 0.277 -1.250 14.130 1.00 87.62 146 LYS A O 1
ATOM 1144 N N . ALA A 1 147 ? -1.698 -2.278 13.888 1.00 88.44 147 ALA A N 1
ATOM 1145 C CA . ALA A 1 147 ? -2.440 -1.295 14.668 1.00 88.44 147 ALA A CA 1
ATOM 1146 C C . ALA A 1 147 ? -3.517 -1.939 15.561 1.00 88.44 147 ALA A C 1
ATOM 1148 O O . ALA A 1 147 ? -4.174 -2.898 15.147 1.00 88.44 147 ALA A O 1
ATOM 1149 N N . PRO A 1 148 ? -3.759 -1.400 16.772 1.00 89.25 148 PRO A N 1
ATOM 1150 C CA . PRO A 1 148 ? -4.911 -1.780 17.580 1.00 89.25 148 PRO A CA 1
ATOM 1151 C C . PRO A 1 148 ? -6.182 -1.166 16.981 1.00 89.25 148 PRO A C 1
ATOM 1153 O O . PRO A 1 148 ? -6.376 0.051 17.009 1.00 89.25 148 PRO A O 1
ATOM 1156 N N . LEU A 1 149 ? -7.063 -2.006 16.438 1.00 91.81 149 LEU A N 1
ATOM 1157 C CA . LEU A 1 149 ? -8.297 -1.588 15.772 1.00 91.81 149 LEU A CA 1
ATOM 1158 C C . LEU A 1 149 ? -9.545 -1.999 16.560 1.00 91.81 149 LEU A C 1
ATOM 1160 O O . LEU A 1 149 ? -9.506 -2.796 17.502 1.00 91.81 149 LEU A O 1
ATOM 1164 N N . GLY A 1 150 ? -10.683 -1.405 16.203 1.00 87.19 150 GLY A N 1
ATOM 1165 C CA . GLY A 1 150 ? -11.960 -1.580 16.896 1.00 87.19 150 GLY A CA 1
ATOM 1166 C C . GLY A 1 150 ? -11.998 -0.972 18.303 1.00 87.19 150 GLY A C 1
ATOM 1167 O O . GLY A 1 150 ? -13.007 -1.095 18.994 1.00 87.19 150 GLY A O 1
ATOM 1168 N N . THR A 1 151 ? -10.922 -0.320 18.756 1.00 77.31 151 THR A N 1
ATOM 1169 C CA . THR A 1 151 ? -10.866 0.396 20.033 1.00 77.31 151 THR A CA 1
ATOM 1170 C C . THR A 1 151 ? -11.406 1.814 19.849 1.00 77.31 151 THR A C 1
ATOM 1172 O O . THR A 1 151 ? -10.750 2.656 19.244 1.00 77.31 151 THR A O 1
ATOM 1175 N N . GLY A 1 152 ? -12.602 2.092 20.360 1.00 69.31 152 GLY A N 1
ATOM 1176 C CA . GLY A 1 152 ? -13.249 3.396 20.211 1.00 69.31 152 GLY A CA 1
ATOM 1177 C C . GLY A 1 152 ? -14.760 3.315 20.446 1.00 69.31 152 GLY A C 1
ATOM 1178 O O . GLY A 1 152 ? -15.257 2.266 20.865 1.00 69.31 152 GLY A O 1
ATOM 1179 N N . PRO A 1 153 ? -15.512 4.404 20.210 1.00 70.12 153 PRO A N 1
ATOM 1180 C CA . PRO A 1 153 ? -16.975 4.367 20.183 1.00 70.12 153 PRO A CA 1
ATOM 1181 C C . PRO A 1 153 ? -17.489 3.290 19.209 1.00 70.12 153 PRO A C 1
ATOM 1183 O O . PRO A 1 153 ? -16.810 2.983 18.231 1.00 70.12 153 PRO A O 1
ATOM 1186 N N . GLU A 1 154 ? -18.697 2.747 19.434 1.00 55.53 154 GLU A N 1
ATOM 1187 C CA . GLU A 1 154 ? -19.244 1.569 18.715 1.00 55.53 154 GLU A CA 1
ATOM 1188 C C . GLU A 1 154 ? -19.219 1.638 17.169 1.00 55.53 154 GLU A C 1
ATOM 1190 O O . GLU A 1 154 ? -19.372 0.606 16.510 1.00 55.53 154 GLU A O 1
ATOM 1195 N N . HIS A 1 155 ? -19.010 2.822 16.589 1.00 54.72 155 HIS A N 1
ATOM 1196 C CA . HIS A 1 155 ? -18.987 3.077 15.149 1.00 54.72 155 HIS A CA 1
ATOM 1197 C C . HIS A 1 155 ? -17.608 2.948 14.483 1.00 54.72 155 HIS A C 1
ATOM 1199 O O . HIS A 1 155 ? -17.545 2.918 13.257 1.00 54.72 155 HIS A O 1
ATOM 1205 N N . GLN A 1 156 ? -16.508 2.812 15.229 1.00 74.25 156 GLN A N 1
ATOM 1206 C CA . GLN A 1 156 ? -15.164 2.727 14.639 1.00 74.25 156 GLN A CA 1
ATOM 1207 C C . GLN A 1 156 ? -14.791 1.278 14.285 1.00 74.25 156 GLN A C 1
ATOM 1209 O O . GLN A 1 156 ? -13.859 0.695 14.834 1.00 74.25 156 GLN A O 1
ATOM 1214 N N . LYS A 1 157 ? -15.593 0.673 13.404 1.00 89.62 157 LYS A N 1
ATOM 1215 C CA . LYS A 1 157 ? -15.405 -0.704 12.920 1.00 89.62 157 LYS A CA 1
ATOM 1216 C C . LYS A 1 157 ? -14.961 -0.776 11.473 1.00 89.62 157 LYS A C 1
ATOM 1218 O O . LYS A 1 157 ? -14.524 -1.839 11.067 1.00 89.62 157 LYS A O 1
ATOM 1223 N N . ASN A 1 158 ? -15.096 0.306 10.715 1.00 93.31 158 ASN A N 1
ATOM 1224 C CA . ASN A 1 158 ? -14.795 0.338 9.292 1.00 93.31 158 ASN A CA 1
ATOM 1225 C C . ASN A 1 158 ? -13.524 1.144 9.060 1.00 93.31 158 ASN A C 1
ATOM 1227 O O . ASN A 1 158 ? -13.320 2.183 9.695 1.00 93.31 158 ASN A O 1
ATOM 1231 N N . TYR A 1 159 ? -12.703 0.663 8.141 1.00 95.44 159 TYR A N 1
ATOM 1232 C CA . TYR A 1 159 ? -11.398 1.221 7.834 1.00 95.44 159 TYR A CA 1
ATOM 1233 C C . TYR A 1 159 ? -11.173 1.231 6.325 1.00 95.44 159 TYR A C 1
ATOM 1235 O O . TYR A 1 159 ? -11.796 0.457 5.592 1.00 95.44 159 TYR A O 1
ATOM 1243 N N . ILE A 1 160 ? -10.293 2.125 5.884 1.00 95.62 160 ILE A N 1
ATOM 1244 C CA . ILE A 1 160 ? -9.787 2.192 4.515 1.00 95.62 160 ILE A CA 1
ATOM 1245 C C . ILE A 1 160 ? -8.271 2.067 4.589 1.00 95.62 160 ILE A C 1
ATOM 1247 O O . ILE A 1 160 ? -7.626 2.843 5.289 1.00 95.62 160 ILE A O 1
ATOM 1251 N N . LEU A 1 161 ? -7.712 1.101 3.875 1.00 95.94 161 LEU A N 1
ATOM 1252 C CA . LEU A 1 161 ? -6.284 1.012 3.613 1.00 95.94 161 LEU A CA 1
ATOM 1253 C C . LEU A 1 161 ? -6.021 1.599 2.226 1.00 95.94 161 LEU A C 1
ATOM 1255 O O . LEU A 1 161 ? -6.563 1.096 1.245 1.00 95.94 161 LEU A O 1
ATOM 1259 N N . ALA A 1 162 ? -5.219 2.653 2.153 1.00 94.62 162 ALA A N 1
ATOM 1260 C CA . ALA A 1 162 ? -4.649 3.127 0.903 1.00 94.62 162 ALA A CA 1
ATOM 1261 C C . ALA A 1 162 ? -3.290 2.457 0.692 1.00 94.62 162 ALA A C 1
ATOM 1263 O O . ALA A 1 162 ? -2.475 2.425 1.620 1.00 94.62 162 ALA A O 1
ATOM 1264 N N . ILE A 1 163 ? -3.070 1.939 -0.513 1.00 92.44 163 ILE A N 1
ATOM 1265 C CA . ILE A 1 163 ? -1.800 1.359 -0.947 1.00 92.44 163 ILE A CA 1
ATOM 1266 C C . ILE A 1 163 ? -1.366 1.985 -2.273 1.00 92.44 163 ILE A C 1
ATOM 1268 O O . ILE A 1 163 ? -2.169 2.111 -3.199 1.00 92.44 163 ILE A O 1
ATOM 1272 N N . GLY A 1 164 ? -0.103 2.393 -2.359 1.00 89.19 164 GLY A N 1
ATOM 1273 C CA . GLY A 1 164 ? 0.501 2.932 -3.579 1.00 89.19 164 GLY A CA 1
ATOM 1274 C C . GLY A 1 164 ? 1.993 2.625 -3.664 1.00 89.19 164 GLY A C 1
ATOM 1275 O O . GLY A 1 164 ? 2.528 1.938 -2.799 1.00 89.19 164 GLY A O 1
ATOM 1276 N N . ALA A 1 165 ? 2.642 3.112 -4.723 1.00 82.81 165 ALA A N 1
ATOM 1277 C CA . ALA A 1 165 ? 4.038 2.803 -5.059 1.00 82.81 165 ALA A CA 1
ATOM 1278 C C . ALA A 1 165 ? 5.058 3.819 -4.509 1.00 82.81 165 ALA A C 1
ATOM 1280 O O . ALA A 1 165 ? 6.244 3.745 -4.822 1.00 82.81 165 ALA A O 1
ATOM 1281 N N . TRP A 1 166 ? 4.591 4.843 -3.799 1.00 80.38 166 TRP A N 1
ATOM 1282 C CA . TRP A 1 166 ? 5.395 5.934 -3.260 1.00 80.38 166 TRP A CA 1
ATOM 1283 C C . TRP A 1 166 ? 4.688 6.566 -2.059 1.00 80.38 166 TRP A C 1
ATOM 1285 O O . TRP A 1 166 ? 3.525 6.263 -1.788 1.00 80.38 166 TRP A O 1
ATOM 1295 N N . ASP A 1 167 ? 5.377 7.468 -1.354 1.00 80.06 167 ASP A N 1
ATOM 1296 C CA . ASP A 1 167 ? 4.782 8.225 -0.253 1.00 80.06 167 ASP A CA 1
ATOM 1297 C C . ASP A 1 167 ? 3.477 8.905 -0.699 1.00 80.06 167 ASP A C 1
ATOM 1299 O O . ASP A 1 167 ? 3.428 9.489 -1.782 1.00 80.06 167 ASP A O 1
ATOM 1303 N N . LEU A 1 168 ? 2.424 8.788 0.118 1.00 81.75 168 LEU A N 1
ATOM 1304 C CA . LEU A 1 168 ? 1.055 9.136 -0.266 1.00 81.75 168 LEU A CA 1
ATOM 1305 C C . LEU A 1 168 ? 0.603 10.438 0.395 1.00 81.75 168 LEU A C 1
ATOM 1307 O O . LEU A 1 168 ? 0.343 10.486 1.602 1.00 81.75 168 LEU A O 1
ATOM 1311 N N . ALA A 1 169 ? 0.410 11.487 -0.401 1.00 85.44 169 ALA A N 1
ATOM 1312 C CA . ALA A 1 169 ? -0.292 12.682 0.051 1.00 85.44 169 ALA A CA 1
ATOM 1313 C C . ALA A 1 169 ? -1.814 12.451 0.093 1.00 85.44 169 ALA A C 1
ATOM 1315 O O . ALA A 1 169 ? -2.382 11.682 -0.682 1.00 85.44 169 ALA A O 1
ATOM 1316 N N . MET A 1 170 ? -2.520 13.160 0.978 1.00 85.50 170 MET A N 1
ATOM 1317 C CA . MET A 1 170 ? -3.981 13.036 1.082 1.00 85.50 170 MET A CA 1
ATOM 1318 C C . MET A 1 170 ? -4.675 13.382 -0.243 1.00 85.50 170 MET A C 1
ATOM 1320 O O . MET A 1 170 ? -5.618 12.711 -0.656 1.00 85.50 170 MET A O 1
ATOM 1324 N N . GLU A 1 171 ? -4.197 14.409 -0.939 1.00 83.69 171 GLU A N 1
ATOM 1325 C CA . GLU A 1 171 ? -4.715 14.807 -2.243 1.00 83.69 171 GLU A CA 1
ATOM 1326 C C . GLU A 1 171 ? -4.568 13.685 -3.280 1.00 83.69 171 GLU A C 1
ATOM 1328 O O . GLU A 1 171 ? -5.485 13.455 -4.065 1.00 83.69 171 GLU A O 1
ATOM 1333 N N . GLU A 1 172 ? -3.452 12.960 -3.260 1.00 85.94 172 GLU A N 1
ATOM 1334 C CA . GLU A 1 172 ? -3.177 11.827 -4.148 1.00 85.94 172 GLU A CA 1
ATOM 1335 C C . GLU A 1 172 ? -4.111 10.655 -3.877 1.00 85.94 172 GLU A C 1
ATOM 1337 O O . GLU A 1 172 ? -4.726 10.132 -4.806 1.00 85.94 172 GLU A O 1
ATOM 1342 N N . ILE A 1 173 ? -4.288 10.309 -2.599 1.00 88.06 173 ILE A N 1
ATOM 1343 C CA . ILE A 1 173 ? -5.220 9.275 -2.132 1.00 88.06 173 ILE A CA 1
ATOM 1344 C C . ILE A 1 173 ? -6.640 9.581 -2.617 1.00 88.06 173 ILE A C 1
ATOM 1346 O O . ILE A 1 173 ? -7.318 8.700 -3.140 1.00 88.06 173 ILE A O 1
ATOM 1350 N N . LEU A 1 174 ? -7.084 10.836 -2.501 1.00 86.19 174 LEU A N 1
ATOM 1351 C CA . LEU A 1 174 ? -8.407 11.265 -2.963 1.00 86.19 174 LEU A CA 1
ATOM 1352 C C . LEU A 1 174 ? -8.549 11.250 -4.492 1.00 86.19 174 LEU A C 1
ATOM 1354 O O . LEU A 1 174 ? -9.659 11.080 -4.999 1.00 86.19 174 LEU A O 1
ATOM 1358 N N . MET A 1 175 ? -7.451 11.449 -5.224 1.00 83.56 175 MET A N 1
ATOM 1359 C CA . MET A 1 175 ? -7.419 11.367 -6.686 1.00 83.56 175 MET A CA 1
ATOM 1360 C C . MET A 1 175 ? -7.245 9.933 -7.207 1.00 83.56 175 MET A C 1
ATOM 1362 O O . MET A 1 175 ? -7.533 9.687 -8.378 1.00 83.56 175 MET A O 1
ATOM 1366 N N . GLY A 1 176 ? -6.775 9.004 -6.371 1.00 86.19 176 GLY A N 1
ATOM 1367 C CA . GLY A 1 176 ? -6.381 7.655 -6.780 1.00 86.19 176 GLY A CA 1
ATOM 1368 C C . GLY A 1 176 ? -5.091 7.626 -7.611 1.00 86.19 176 GLY A C 1
AT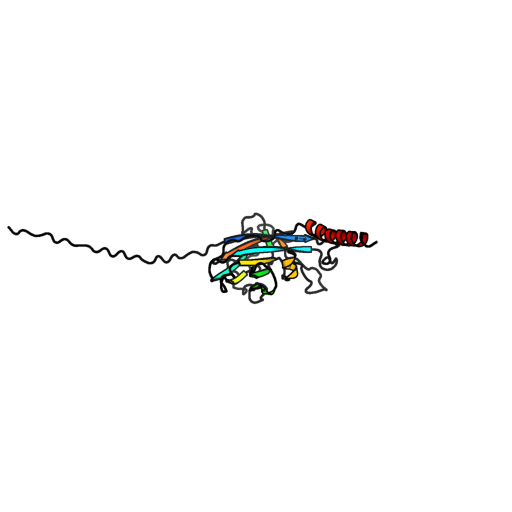OM 1369 O O . GLY A 1 176 ? -4.883 6.696 -8.391 1.00 86.19 176 GLY A O 1
ATOM 1370 N N . MET A 1 177 ? -4.256 8.664 -7.503 1.00 86.19 177 MET A N 1
ATOM 1371 C CA . MET A 1 177 ? -3.066 8.869 -8.333 1.00 86.19 177 MET A CA 1
ATOM 1372 C C . MET A 1 177 ? -1.894 9.284 -7.455 1.00 86.19 177 MET A C 1
ATOM 1374 O O . MET A 1 177 ? -1.943 10.359 -6.866 1.00 86.19 177 MET A O 1
ATOM 1378 N N . ASN A 1 178 ? -0.851 8.463 -7.409 1.00 85.62 178 ASN A N 1
ATOM 1379 C CA . ASN A 1 178 ? 0.369 8.725 -6.661 1.00 85.62 178 ASN A CA 1
ATOM 1380 C C . ASN A 1 178 ? 1.501 9.121 -7.614 1.00 85.62 178 ASN A C 1
ATOM 1382 O O . ASN A 1 178 ? 1.889 8.366 -8.516 1.00 85.62 178 ASN A O 1
ATOM 1386 N N . TYR A 1 179 ? 1.985 10.342 -7.433 1.00 79.44 179 TYR A N 1
ATOM 1387 C CA . TYR A 1 179 ? 3.055 10.948 -8.195 1.00 79.44 179 TYR A CA 1
ATOM 1388 C C . TYR A 1 179 ? 4.354 10.749 -7.418 1.00 79.44 179 TYR A C 1
ATOM 1390 O O . TYR A 1 179 ? 4.442 11.021 -6.225 1.00 79.44 179 TYR A O 1
ATOM 1398 N N . ALA A 1 180 ? 5.394 10.284 -8.102 1.00 68.06 180 ALA A N 1
ATOM 1399 C CA . ALA A 1 180 ? 6.725 10.402 -7.534 1.00 68.06 180 ALA A CA 1
ATOM 1400 C C . ALA A 1 180 ? 7.070 11.903 -7.521 1.00 68.06 180 ALA A C 1
ATOM 1402 O O . ALA A 1 180 ? 7.017 12.546 -8.567 1.00 68.06 180 ALA A O 1
ATOM 1403 N N . GLU A 1 181 ? 7.328 12.464 -6.339 1.00 61.38 181 GLU A N 1
ATOM 1404 C CA . GLU A 1 181 ? 7.739 13.862 -6.170 1.00 61.38 181 GLU A CA 1
ATOM 1405 C C . GLU A 1 181 ? 9.275 13.955 -6.096 1.00 61.38 181 GLU A C 1
ATOM 1407 O O . GLU A 1 181 ? 9.912 13.124 -5.428 1.00 61.38 181 GLU A O 1
ATOM 1412 N N . PRO A 1 182 ? 9.910 14.985 -6.691 1.00 51.94 182 PRO A N 1
ATOM 1413 C CA . PRO A 1 182 ? 11.352 15.161 -6.614 1.00 51.94 182 PRO A CA 1
ATOM 1414 C C . PRO A 1 182 ? 11.783 15.469 -5.193 1.00 51.94 182 PRO A C 1
ATOM 1416 O O . PRO A 1 182 ? 11.737 16.611 -4.735 1.00 51.94 182 PRO A O 1
ATOM 1419 N N . SER A 1 183 ? 12.351 14.480 -4.508 1.00 50.09 183 SER A N 1
ATOM 1420 C CA . SER A 1 183 ? 13.178 14.770 -3.333 1.00 50.09 183 SER A CA 1
ATOM 1421 C C . SER A 1 183 ? 14.432 15.577 -3.717 1.00 50.09 183 SER A C 1
ATOM 1423 O O . SER A 1 183 ? 15.014 16.264 -2.874 1.00 50.09 183 SER A O 1
ATOM 1425 N N . ASN A 1 184 ? 14.847 15.545 -4.996 1.00 42.84 184 ASN A N 1
ATOM 1426 C CA . ASN A 1 184 ? 16.002 16.280 -5.503 1.00 42.84 184 ASN A CA 1
ATOM 1427 C C . ASN A 1 184 ? 15.823 16.758 -6.968 1.00 42.84 184 ASN A C 1
ATOM 1429 O O . ASN A 1 184 ? 15.933 15.951 -7.891 1.00 42.84 184 ASN A O 1
ATOM 1433 N N . PRO A 1 185 ? 15.712 18.077 -7.222 1.00 47.34 185 PRO A N 1
ATOM 1434 C CA . PRO A 1 185 ? 15.509 18.641 -8.565 1.00 47.34 185 PRO A CA 1
ATOM 1435 C C . PRO A 1 185 ? 16.700 18.467 -9.529 1.00 47.34 185 PRO A C 1
ATOM 1437 O O . PRO A 1 185 ? 16.622 18.878 -10.685 1.00 47.34 185 PRO A O 1
ATOM 1440 N N . THR A 1 186 ? 17.824 17.896 -9.078 1.00 46.66 186 THR A N 1
ATOM 1441 C CA . THR A 1 186 ? 19.029 17.677 -9.903 1.00 46.66 186 THR A CA 1
ATOM 1442 C C . THR A 1 186 ? 19.180 16.251 -10.437 1.00 46.66 186 THR A C 1
ATOM 1444 O O . THR A 1 186 ? 20.080 16.011 -11.242 1.00 46.66 186 THR A O 1
ATOM 1447 N N . ASN A 1 187 ? 18.313 15.315 -10.032 1.00 44.06 187 ASN A N 1
ATOM 1448 C CA . ASN A 1 187 ? 18.275 13.958 -10.581 1.00 44.06 187 ASN A CA 1
ATOM 1449 C C . ASN A 1 187 ? 16.819 13.522 -10.860 1.00 44.06 187 ASN A C 1
ATOM 1451 O O . ASN A 1 187 ? 16.263 12.763 -10.073 1.00 44.06 187 ASN A O 1
ATOM 1455 N N . PRO A 1 188 ? 16.210 14.008 -11.959 1.00 44.59 188 PRO A N 1
ATOM 1456 C CA . PRO A 1 188 ? 14.792 13.821 -12.310 1.00 44.59 188 PRO A CA 1
ATOM 1457 C C . PRO A 1 188 ? 14.322 12.382 -12.588 1.00 44.59 188 PRO A C 1
ATOM 1459 O O . PRO A 1 188 ? 13.229 12.181 -13.112 1.00 44.59 188 PRO A O 1
ATOM 1462 N N . SER A 1 189 ? 15.126 11.355 -12.314 1.00 42.59 189 SER A N 1
ATOM 1463 C CA . SER A 1 189 ? 14.652 9.974 -12.408 1.00 42.59 189 SER A CA 1
ATOM 1464 C C . SER A 1 189 ? 13.812 9.634 -11.171 1.00 42.59 189 SER A C 1
ATOM 1466 O O . SER A 1 189 ? 14.235 8.845 -10.327 1.00 42.59 189 SER A O 1
ATOM 1468 N N . GLU A 1 190 ? 12.650 10.270 -11.046 1.00 52.72 190 GLU A N 1
ATOM 1469 C CA . GLU A 1 190 ? 11.580 9.891 -10.125 1.00 52.72 190 GLU A CA 1
ATOM 1470 C C . GLU A 1 190 ? 10.982 8.576 -10.609 1.00 52.72 190 GLU A C 1
ATOM 1472 O O . GLU A 1 190 ? 10.145 8.501 -11.511 1.00 52.72 190 GLU A O 1
ATOM 1477 N N . TYR A 1 191 ? 11.552 7.506 -10.075 1.00 62.38 191 TYR A N 1
ATOM 1478 C CA . TYR A 1 191 ? 11.247 6.149 -10.458 1.00 62.38 191 TYR A CA 1
ATOM 1479 C C . TYR A 1 191 ? 10.062 5.672 -9.624 1.00 62.38 191 TYR A C 1
ATOM 1481 O O . TYR A 1 191 ? 10.217 5.438 -8.434 1.00 62.38 191 TYR A O 1
ATOM 1489 N N . ILE A 1 192 ? 8.891 5.518 -10.243 1.00 72.62 192 ILE A N 1
ATOM 1490 C CA . ILE A 1 192 ? 7.814 4.725 -9.644 1.00 72.62 192 ILE A CA 1
ATOM 1491 C C . ILE A 1 192 ? 8.313 3.270 -9.632 1.00 72.62 192 ILE A C 1
ATOM 1493 O O .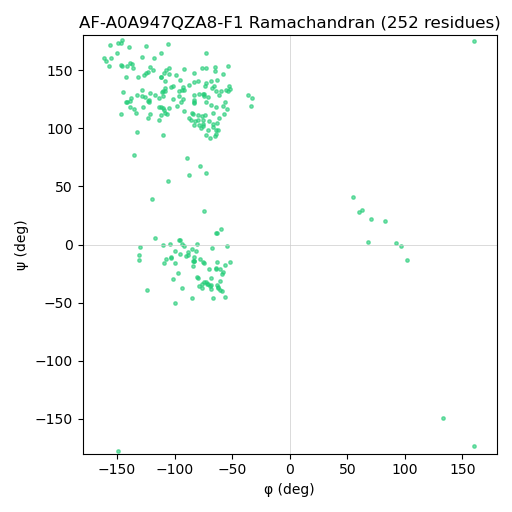 ILE A 1 192 ? 8.497 2.725 -10.729 1.00 72.62 192 ILE A O 1
ATOM 1497 N N . PRO A 1 193 ? 8.562 2.664 -8.453 1.00 74.75 193 PRO A N 1
ATOM 1498 C CA . PRO A 1 193 ? 9.267 1.396 -8.269 1.00 74.75 193 PRO A CA 1
ATOM 1499 C C . PRO A 1 193 ? 8.433 0.186 -8.700 1.00 74.75 193 PRO A C 1
ATOM 1501 O O . PRO A 1 193 ? 8.130 -0.672 -7.893 1.00 74.75 193 PRO A O 1
ATOM 1504 N N . ILE A 1 194 ? 8.054 0.117 -9.978 1.00 84.50 194 ILE A N 1
ATOM 1505 C CA . ILE A 1 194 ? 7.248 -0.967 -10.549 1.00 84.50 194 ILE A CA 1
ATOM 1506 C C . ILE A 1 194 ? 8.091 -1.743 -11.554 1.00 84.50 194 ILE A C 1
ATOM 1508 O O . ILE A 1 194 ? 8.360 -1.277 -12.674 1.00 84.50 194 ILE A O 1
ATOM 1512 N N . TRP A 1 195 ? 8.485 -2.943 -11.146 1.00 87.56 195 TRP A N 1
ATOM 1513 C CA . TRP A 1 195 ? 9.366 -3.816 -11.905 1.00 87.56 195 TRP A CA 1
ATOM 1514 C C . TRP A 1 195 ? 8.743 -5.191 -12.125 1.00 87.56 195 TRP A C 1
ATOM 1516 O O . TRP A 1 195 ? 8.032 -5.723 -11.277 1.00 87.56 195 TRP A O 1
ATOM 1526 N N . GLY A 1 196 ? 9.071 -5.777 -13.272 1.00 90.56 196 GLY A N 1
ATOM 1527 C CA . GLY A 1 196 ? 8.810 -7.169 -13.598 1.00 90.56 196 GLY A CA 1
ATOM 1528 C C . GLY A 1 196 ? 10.095 -7.986 -13.506 1.00 90.56 196 GLY A C 1
ATOM 1529 O O . GLY A 1 196 ? 11.185 -7.483 -13.802 1.00 90.56 196 GLY A O 1
ATOM 1530 N N . GLY A 1 197 ? 9.975 -9.246 -13.101 1.00 90.88 197 GLY A N 1
ATOM 1531 C CA . GLY A 1 197 ? 11.102 -10.161 -12.950 1.00 90.88 197 GLY A CA 1
ATOM 1532 C C . GLY A 1 197 ? 11.097 -11.304 -13.965 1.00 90.88 197 GLY A C 1
ATOM 1533 O O . GLY A 1 197 ? 10.064 -11.877 -14.302 1.00 90.88 197 GLY A O 1
ATOM 1534 N N . THR A 1 198 ? 12.279 -11.714 -14.432 1.00 93.44 198 THR A N 1
ATOM 1535 C CA . THR A 1 198 ? 12.402 -12.983 -15.178 1.00 93.44 198 THR A CA 1
ATOM 1536 C C . THR A 1 198 ? 12.531 -14.160 -14.211 1.00 93.44 198 THR A C 1
ATOM 1538 O O . THR A 1 198 ? 13.474 -14.200 -13.425 1.00 93.44 198 THR A O 1
ATOM 1541 N N . LYS A 1 199 ? 11.630 -15.149 -14.285 1.00 92.31 199 LYS A N 1
ATOM 1542 C CA . LYS A 1 199 ? 11.616 -16.322 -13.386 1.00 92.31 199 LYS A CA 1
ATOM 1543 C C . LYS A 1 199 ? 12.943 -17.080 -13.370 1.00 92.31 199 LYS A C 1
ATOM 1545 O O . LYS A 1 199 ? 13.470 -17.435 -14.425 1.00 92.31 199 LYS A O 1
ATOM 1550 N N . ASN A 1 200 ? 13.427 -17.404 -12.170 1.00 92.31 200 ASN A N 1
ATOM 1551 C CA . ASN A 1 200 ? 14.729 -18.032 -11.916 1.00 92.31 200 ASN A CA 1
ATOM 1552 C C . ASN A 1 200 ? 15.934 -17.201 -12.409 1.00 92.31 200 ASN A C 1
ATOM 1554 O O . ASN A 1 200 ? 16.969 -17.771 -12.764 1.00 92.31 200 ASN A O 1
ATOM 1558 N N . SER A 1 201 ? 15.799 -15.875 -12.455 1.00 92.69 201 SER A N 1
ATOM 1559 C CA . SER A 1 201 ? 16.875 -14.927 -12.762 1.00 92.69 201 SER A CA 1
ATOM 1560 C C . SER A 1 201 ? 17.018 -13.894 -11.641 1.00 92.69 201 SER A C 1
ATOM 1562 O O . SER A 1 201 ? 16.181 -13.823 -10.749 1.00 92.69 201 SER A O 1
ATOM 1564 N N . THR A 1 202 ? 18.076 -13.092 -11.702 1.00 90.31 202 THR A N 1
ATOM 1565 C CA . THR A 1 202 ? 18.241 -11.848 -10.933 1.00 90.31 202 THR A CA 1
ATOM 1566 C C . THR A 1 202 ? 17.834 -10.615 -11.755 1.00 90.31 202 THR A C 1
ATOM 1568 O O . THR A 1 202 ? 18.063 -9.483 -11.334 1.00 90.31 202 THR A O 1
ATOM 1571 N N . ASP A 1 203 ? 17.332 -10.821 -12.978 1.00 91.44 203 ASP A N 1
ATOM 1572 C CA . ASP A 1 203 ? 17.040 -9.751 -13.931 1.00 91.44 203 ASP A CA 1
ATOM 1573 C C . ASP A 1 203 ? 15.669 -9.120 -13.674 1.00 91.44 203 ASP A C 1
ATOM 1575 O O . ASP A 1 203 ? 14.637 -9.799 -13.734 1.00 91.44 203 ASP A O 1
ATOM 1579 N N . TRP A 1 204 ? 15.679 -7.801 -13.492 1.00 87.56 204 TRP A N 1
ATOM 1580 C CA . TRP A 1 204 ? 14.501 -6.948 -13.371 1.00 87.56 204 TRP A CA 1
ATOM 1581 C C . TRP A 1 204 ? 14.382 -6.029 -14.586 1.00 87.56 204 TRP A C 1
ATOM 1583 O O . TRP A 1 204 ? 15.386 -5.566 -15.136 1.00 87.56 204 TRP A O 1
ATOM 1593 N N . TYR A 1 205 ? 13.156 -5.757 -15.015 1.00 87.88 205 TYR A N 1
ATOM 1594 C CA . TYR A 1 205 ? 12.848 -4.846 -16.113 1.00 87.88 205 TYR A CA 1
ATOM 1595 C C . TYR A 1 205 ? 11.675 -3.943 -15.743 1.00 87.88 205 TYR A C 1
ATOM 1597 O O . TYR A 1 205 ? 10.840 -4.307 -14.919 1.00 87.88 205 TYR A O 1
ATOM 1605 N N . GLU A 1 206 ? 11.626 -2.741 -16.317 1.00 85.06 206 GLU A N 1
ATOM 1606 C CA . GLU A 1 206 ? 10.508 -1.836 -16.051 1.00 85.06 206 GLU A CA 1
ATOM 1607 C C . GLU A 1 206 ? 9.198 -2.489 -16.484 1.00 85.06 206 GLU A C 1
ATOM 1609 O O . GLU A 1 206 ? 9.097 -2.974 -17.614 1.00 85.06 206 GLU A O 1
ATOM 1614 N N . ASN A 1 207 ? 8.194 -2.452 -15.613 1.00 88.25 207 ASN A N 1
ATOM 1615 C CA . ASN A 1 207 ? 6.860 -2.938 -15.933 1.00 88.25 207 ASN A CA 1
ATOM 1616 C C . ASN A 1 207 ? 5.840 -1.798 -15.852 1.00 88.25 207 ASN A C 1
ATOM 1618 O O . ASN A 1 207 ? 6.107 -0.736 -15.274 1.00 88.25 207 ASN A O 1
ATOM 1622 N N . ASP A 1 208 ? 4.688 -1.977 -16.490 1.00 87.19 208 ASP A N 1
ATOM 1623 C CA . ASP A 1 208 ? 3.572 -1.030 -16.422 1.00 87.19 208 ASP A CA 1
ATOM 1624 C C . ASP A 1 208 ? 2.577 -1.366 -15.302 1.00 87.19 208 ASP A C 1
ATOM 1626 O O . ASP A 1 208 ? 1.630 -0.611 -15.078 1.00 87.19 208 ASP A O 1
ATOM 1630 N N . HIS A 1 209 ? 2.815 -2.450 -14.566 1.00 90.69 209 HIS A N 1
ATOM 1631 C CA . HIS A 1 209 ? 2.083 -2.831 -13.366 1.00 90.69 209 HIS A CA 1
ATOM 1632 C C . HIS A 1 209 ? 2.919 -3.714 -12.436 1.00 90.69 209 HIS A C 1
ATOM 1634 O O . HIS A 1 209 ? 3.931 -4.288 -12.845 1.00 90.69 209 HIS A O 1
ATOM 1640 N N . GLY A 1 210 ? 2.498 -3.769 -11.177 1.00 88.81 210 GLY A N 1
ATOM 1641 C CA . GLY A 1 210 ? 3.016 -4.678 -10.167 1.00 88.81 210 GLY A CA 1
ATOM 1642 C C . GLY A 1 210 ? 1.860 -5.242 -9.356 1.00 88.81 210 GLY A C 1
ATOM 1643 O O . GLY A 1 210 ? 1.036 -4.481 -8.835 1.00 88.81 210 GLY A O 1
ATOM 1644 N N . ASP A 1 211 ? 1.808 -6.564 -9.283 1.00 90.00 211 ASP A N 1
ATOM 1645 C CA . ASP A 1 211 ? 0.841 -7.291 -8.474 1.00 90.00 211 ASP A CA 1
ATOM 1646 C C . ASP A 1 211 ? 1.322 -7.373 -7.025 1.00 90.00 211 ASP A C 1
ATOM 1648 O O . ASP A 1 211 ? 2.520 -7.408 -6.738 1.00 90.00 211 ASP A O 1
ATOM 1652 N N . TYR A 1 212 ? 0.370 -7.366 -6.098 1.00 89.25 212 TYR A N 1
ATOM 1653 C CA . TYR A 1 212 ? 0.637 -7.502 -4.675 1.00 89.25 212 TYR A CA 1
ATOM 1654 C C . TYR A 1 212 ? -0.436 -8.358 -4.008 1.00 89.25 212 TYR A C 1
ATOM 1656 O O . TYR A 1 212 ? -1.598 -8.403 -4.427 1.00 89.25 212 TYR A O 1
ATOM 1664 N N . ARG A 1 213 ? -0.058 -9.001 -2.902 1.00 90.50 213 ARG A N 1
ATOM 1665 C CA . ARG A 1 213 ? -0.986 -9.738 -2.041 1.00 90.50 213 ARG A CA 1
ATOM 1666 C C . ARG A 1 213 ? -0.918 -9.218 -0.621 1.00 90.50 213 ARG A C 1
ATOM 1668 O O . ARG A 1 213 ? 0.121 -9.284 0.023 1.00 90.50 213 ARG A O 1
ATOM 1675 N N . ILE A 1 214 ? -2.060 -8.799 -0.095 1.00 91.25 214 ILE A N 1
ATOM 1676 C CA . ILE A 1 214 ? -2.213 -8.447 1.312 1.00 91.25 214 ILE A CA 1
ATOM 1677 C C . ILE A 1 214 ? -2.708 -9.657 2.089 1.00 91.25 214 ILE A C 1
ATOM 1679 O O . ILE A 1 214 ? -3.693 -10.290 1.710 1.00 91.25 214 ILE A O 1
ATOM 1683 N N . THR A 1 215 ? -2.073 -9.930 3.220 1.00 90.62 215 THR A N 1
ATOM 1684 C CA . THR A 1 215 ? -2.547 -10.853 4.243 1.00 90.62 215 THR A CA 1
ATOM 1685 C C . THR A 1 215 ? -2.967 -10.067 5.478 1.00 90.62 215 THR A C 1
ATOM 1687 O O . THR A 1 215 ? -2.154 -9.410 6.124 1.00 90.62 215 THR A O 1
ATOM 1690 N N . PHE A 1 216 ? -4.249 -10.159 5.825 1.00 91.94 216 PHE A N 1
ATOM 1691 C CA . PHE A 1 216 ? -4.791 -9.600 7.057 1.00 91.94 216 PHE A CA 1
ATOM 1692 C C . PHE A 1 216 ? -4.806 -10.672 8.145 1.00 91.94 216 PHE A C 1
ATOM 1694 O O . PHE A 1 216 ? -5.476 -11.702 8.005 1.00 91.94 216 PHE A O 1
ATOM 1701 N N . THR A 1 217 ? -4.143 -10.387 9.263 1.00 90.12 217 THR A N 1
ATOM 1702 C CA . THR A 1 217 ? -4.204 -11.195 10.483 1.00 90.12 217 THR A CA 1
ATOM 1703 C C . THR A 1 217 ? -4.942 -10.419 11.563 1.00 90.12 217 THR A C 1
ATOM 1705 O O . THR A 1 217 ? -4.662 -9.253 11.831 1.00 90.12 217 THR A O 1
ATOM 1708 N N . GLY A 1 218 ? -5.913 -11.066 12.205 1.00 89.00 218 GLY A N 1
ATOM 1709 C CA . GLY A 1 218 ? -6.712 -10.461 13.264 1.00 89.00 218 GLY A CA 1
ATOM 1710 C C . GLY A 1 218 ? -8.196 -10.730 13.067 1.00 89.00 218 GLY A C 1
ATOM 1711 O O . GLY A 1 218 ? -8.598 -11.778 12.564 1.00 89.00 218 GLY A O 1
ATOM 1712 N N . LYS A 1 219 ? -9.031 -9.792 13.510 1.00 91.00 219 LYS A N 1
ATOM 1713 C CA . LYS A 1 219 ? -10.493 -9.937 13.517 1.00 91.00 219 LYS A CA 1
ATOM 1714 C C . LYS A 1 219 ? -11.146 -9.107 12.417 1.00 91.00 219 LYS A C 1
ATOM 1716 O O . LYS A 1 219 ? -12.002 -8.268 12.697 1.00 91.00 219 LYS A O 1
ATOM 1721 N N . VAL A 1 220 ? -10.685 -9.335 11.191 1.00 93.06 220 VAL A N 1
ATOM 1722 C CA . VAL A 1 220 ? -11.056 -8.586 9.985 1.00 93.06 220 VAL A CA 1
ATOM 1723 C C . VAL A 1 220 ? -12.125 -9.336 9.186 1.00 93.06 220 VAL A C 1
ATOM 1725 O O . VAL A 1 220 ? -12.130 -10.565 9.139 1.00 93.06 220 VAL A O 1
ATOM 1728 N N . GLU A 1 221 ? -13.027 -8.598 8.549 1.00 93.00 221 GLU A N 1
ATOM 1729 C CA . GLU A 1 221 ? -14.056 -9.097 7.635 1.00 93.00 221 GLU A CA 1
ATOM 1730 C C . GLU A 1 221 ? -14.392 -8.053 6.554 1.00 93.00 221 GLU A C 1
ATOM 1732 O O . GLU A 1 221 ? -13.943 -6.910 6.619 1.00 93.00 221 GLU A O 1
ATOM 1737 N N . ASN A 1 222 ? -15.213 -8.440 5.571 1.00 93.00 222 ASN A N 1
ATOM 1738 C CA . ASN A 1 222 ? -15.733 -7.554 4.517 1.00 93.00 222 ASN A CA 1
ATOM 1739 C C . ASN A 1 222 ? -14.647 -6.799 3.732 1.00 93.00 222 ASN A C 1
ATOM 1741 O O . ASN A 1 222 ? -14.817 -5.620 3.430 1.00 93.00 222 ASN A O 1
ATOM 1745 N N . ILE A 1 223 ? -13.541 -7.466 3.405 1.00 95.25 223 ILE A N 1
ATOM 1746 C CA . ILE A 1 223 ? -12.462 -6.871 2.611 1.00 95.25 223 ILE A CA 1
ATOM 1747 C C . ILE A 1 223 ? -12.937 -6.697 1.165 1.00 95.25 223 ILE A C 1
ATOM 1749 O O . ILE A 1 223 ? -13.438 -7.647 0.559 1.00 95.25 223 ILE A O 1
ATOM 1753 N N . HIS A 1 224 ? -12.815 -5.490 0.622 1.00 93.19 224 HIS A N 1
ATOM 1754 C CA . HIS A 1 224 ? -13.222 -5.162 -0.743 1.00 93.19 224 HIS A CA 1
ATOM 1755 C C . HIS A 1 224 ? -12.478 -3.936 -1.273 1.00 93.19 224 HIS A C 1
ATOM 1757 O O . HIS A 1 224 ? -12.107 -3.046 -0.514 1.00 93.19 224 HIS A O 1
ATOM 1763 N N . LEU A 1 225 ? -12.325 -3.849 -2.593 1.00 92.69 225 LEU A N 1
ATOM 1764 C CA . LEU A 1 225 ? -11.848 -2.636 -3.252 1.00 92.69 225 LEU A CA 1
ATOM 1765 C C . LEU A 1 225 ? -12.967 -1.574 -3.257 1.00 92.69 225 LEU A C 1
ATOM 1767 O O . LEU A 1 225 ? -14.092 -1.862 -3.670 1.00 92.69 225 LEU A O 1
ATOM 1771 N N . ILE A 1 226 ? -12.676 -0.360 -2.783 1.00 87.94 226 ILE A N 1
ATOM 1772 C CA . ILE A 1 226 ? -13.624 0.768 -2.692 1.00 87.94 226 ILE A CA 1
ATOM 1773 C C . ILE A 1 226 ? -13.688 1.534 -4.009 1.00 87.94 226 ILE A C 1
ATOM 1775 O O . ILE A 1 226 ? -14.778 1.875 -4.471 1.00 87.94 226 ILE A O 1
ATOM 1779 N N . GLN A 1 227 ? -12.535 1.830 -4.605 1.00 71.94 227 GLN A N 1
ATOM 1780 C CA . GLN A 1 227 ? -12.459 2.532 -5.879 1.00 71.94 227 GLN A CA 1
ATOM 1781 C C . GLN A 1 227 ? -11.705 1.674 -6.890 1.00 71.94 227 GLN A C 1
ATOM 1783 O O . GLN A 1 227 ? -10.564 1.306 -6.625 1.00 71.94 227 GLN A O 1
ATOM 1788 N N . PRO A 1 228 ? -12.321 1.342 -8.039 1.00 54.44 228 PRO A N 1
ATOM 1789 C CA . PRO A 1 228 ? -11.560 0.842 -9.166 1.00 54.44 228 PRO A CA 1
ATOM 1790 C C . PRO A 1 228 ? -10.691 1.976 -9.709 1.00 54.44 228 PRO A C 1
ATOM 1792 O O . PRO A 1 228 ? -11.144 3.121 -9.795 1.00 54.44 228 PRO A O 1
ATOM 1795 N N . VAL A 1 229 ? -9.467 1.624 -10.096 1.00 52.94 229 VAL A N 1
ATOM 1796 C CA . VAL A 1 229 ? -8.541 2.452 -10.875 1.00 52.94 229 VAL A CA 1
ATOM 1797 C C . VAL A 1 229 ? -9.314 3.337 -11.866 1.00 52.94 229 VAL A C 1
ATOM 1799 O O . VAL A 1 229 ? -10.019 2.794 -12.725 1.00 52.94 229 VAL A O 1
ATOM 1802 N N . PRO A 1 230 ? -9.220 4.680 -11.781 1.00 46.94 230 PRO A N 1
ATOM 1803 C CA . PRO A 1 230 ? -9.859 5.548 -12.756 1.00 46.94 230 PRO A CA 1
ATOM 1804 C C . PRO A 1 230 ? -9.342 5.220 -14.158 1.00 46.94 230 PRO A C 1
ATOM 1806 O O . PRO A 1 230 ? -8.149 5.348 -14.437 1.00 46.94 230 PRO A O 1
ATOM 1809 N N . GLU A 1 231 ? -10.231 4.815 -15.066 1.00 46.75 231 GLU A N 1
ATOM 1810 C CA . GLU A 1 231 ? -9.861 4.740 -16.476 1.00 46.75 231 GLU A CA 1
ATOM 1811 C C . GLU A 1 231 ? -9.533 6.165 -16.967 1.00 46.75 231 GLU A C 1
ATOM 1813 O O . GLU A 1 231 ? -10.311 7.097 -16.701 1.00 46.75 231 GLU A O 1
ATOM 1818 N N . PRO A 1 232 ? -8.402 6.360 -17.676 1.00 46.78 232 PRO A N 1
ATOM 1819 C CA . PRO A 1 232 ? -7.867 7.681 -18.023 1.00 46.78 232 PRO A CA 1
ATOM 1820 C C . PRO A 1 232 ? -8.840 8.585 -18.801 1.00 46.78 232 PRO A C 1
ATOM 1822 O O . PRO A 1 232 ? -8.698 9.809 -18.784 1.00 46.78 232 PRO A O 1
ATOM 1825 N N . ASP A 1 233 ? -9.889 8.026 -19.402 1.00 48.94 233 ASP A N 1
ATOM 1826 C CA . ASP A 1 233 ? -10.891 8.778 -20.161 1.00 48.94 233 ASP A CA 1
ATOM 1827 C C . ASP A 1 233 ? -11.877 9.571 -19.279 1.00 48.94 233 ASP A C 1
ATOM 1829 O O . ASP A 1 233 ? -12.551 10.492 -19.753 1.00 48.94 233 ASP A O 1
ATOM 1833 N N . THR A 1 234 ? -11.954 9.279 -17.977 1.00 47.19 234 THR A N 1
ATOM 1834 C CA . THR A 1 234 ? -12.935 9.921 -17.085 1.00 47.19 234 THR A CA 1
ATOM 1835 C C . THR A 1 234 ? -12.531 11.356 -16.717 1.00 47.19 234 THR A C 1
ATOM 1837 O O . THR A 1 234 ? -13.383 12.247 -16.644 1.00 47.19 234 THR A O 1
ATOM 1840 N N . PHE A 1 235 ? -11.231 11.640 -16.577 1.00 47.66 235 PHE A N 1
ATOM 1841 C CA . PHE A 1 235 ? -10.737 12.988 -16.256 1.00 47.66 235 PHE A CA 1
ATOM 1842 C C . PHE A 1 235 ? -10.850 13.967 -17.432 1.00 47.66 235 PHE A C 1
ATOM 1844 O O . PHE A 1 235 ? -11.154 15.147 -17.225 1.00 47.66 235 PHE A O 1
ATOM 1851 N N . ALA A 1 236 ? -10.723 13.478 -18.671 1.00 48.03 236 ALA A N 1
ATOM 1852 C CA . ALA A 1 236 ? -10.998 14.280 -19.863 1.00 48.03 236 ALA A CA 1
ATOM 1853 C C . ALA A 1 236 ? -12.460 14.775 -19.892 1.00 48.03 236 ALA A C 1
ATOM 1855 O O . ALA A 1 236 ? -12.746 15.883 -20.356 1.00 48.03 236 ALA A O 1
ATOM 1856 N N . LEU A 1 237 ? -13.395 13.997 -19.335 1.00 45.91 237 LEU A N 1
ATOM 1857 C CA . LEU A 1 237 ? -14.815 14.340 -19.314 1.00 45.91 237 LEU A CA 1
ATOM 1858 C C . LEU A 1 237 ? -15.176 15.364 -18.221 1.00 45.91 237 LEU A C 1
ATOM 1860 O O . LEU A 1 237 ? -15.997 16.253 -18.465 1.00 45.91 237 LEU A O 1
ATOM 1864 N N . PHE A 1 238 ? -14.534 15.312 -17.047 1.00 45.81 238 PHE A N 1
ATOM 1865 C CA . PHE A 1 238 ? -14.741 16.315 -15.991 1.00 45.81 238 PHE A CA 1
ATOM 1866 C C . PHE A 1 238 ? -14.175 17.693 -16.367 1.00 45.81 238 PHE A C 1
ATOM 1868 O O . PHE A 1 238 ? -14.821 18.710 -16.095 1.00 45.81 238 PHE A O 1
ATOM 1875 N N . GLY A 1 239 ? -13.043 17.745 -17.080 1.00 44.31 239 GLY A N 1
ATOM 1876 C CA . GLY A 1 239 ? -12.489 18.997 -17.615 1.00 44.31 239 GLY A CA 1
ATOM 1877 C C . GLY A 1 239 ? -13.398 19.679 -18.650 1.00 44.31 239 GLY A C 1
ATOM 1878 O O . GLY A 1 239 ? -13.520 20.906 -18.671 1.00 44.31 239 GLY A O 1
ATOM 1879 N N . LEU A 1 240 ? -14.120 18.901 -19.464 1.00 49.22 240 LEU A N 1
ATOM 1880 C CA . LEU A 1 240 ? -15.062 19.430 -20.461 1.00 49.22 240 LEU A CA 1
ATOM 1881 C C . LEU A 1 240 ? -16.418 19.845 -19.861 1.00 49.22 240 LEU A C 1
ATOM 1883 O O . LEU A 1 240 ? -17.056 20.779 -20.361 1.00 49.22 240 LEU A O 1
ATOM 1887 N N . GLY A 1 241 ? -16.850 19.209 -18.767 1.00 38.25 241 GLY A N 1
ATOM 1888 C CA . GLY A 1 241 ? -18.134 19.486 -18.112 1.00 38.25 241 GLY A CA 1
ATOM 1889 C C . GLY A 1 241 ? -18.264 20.915 -17.568 1.00 38.25 241 GLY A C 1
ATOM 1890 O O . GLY A 1 241 ? -19.323 21.536 -17.696 1.00 38.25 241 GLY A O 1
ATOM 1891 N N . PHE A 1 242 ? -17.182 21.491 -17.035 1.00 46.56 242 PHE A N 1
ATOM 1892 C CA . PHE A 1 242 ? -17.210 22.851 -16.481 1.00 46.56 242 PHE A CA 1
ATOM 1893 C C . PHE A 1 242 ? -17.113 23.956 -17.545 1.00 46.56 242 PHE A C 1
ATOM 1895 O O . PHE A 1 242 ? -17.700 25.028 -17.369 1.00 46.56 242 PHE A O 1
ATOM 1902 N N . ILE A 1 243 ? -16.475 23.699 -18.692 1.00 48.47 243 ILE A N 1
ATOM 1903 C CA . ILE A 1 243 ? -16.421 24.668 -19.801 1.00 48.47 243 ILE A CA 1
ATOM 1904 C C . ILE A 1 243 ? -17.814 24.841 -20.435 1.00 48.47 243 ILE A C 1
ATOM 1906 O O . ILE A 1 243 ? -18.226 25.966 -20.739 1.00 48.47 243 ILE A O 1
ATOM 1910 N N . GLY A 1 244 ? -18.591 23.758 -20.559 1.00 38.88 244 GLY A N 1
ATOM 1911 C CA . GLY A 1 244 ? -19.948 23.801 -21.118 1.00 38.88 244 GLY A CA 1
ATOM 1912 C C . GLY A 1 244 ? -20.933 24.656 -20.308 1.00 38.88 244 GLY A C 1
ATOM 1913 O O . GLY A 1 244 ? -21.747 25.386 -20.882 1.00 38.88 244 GLY A O 1
ATOM 1914 N N . VAL A 1 245 ? -20.835 24.637 -18.975 1.00 47.56 245 VAL A N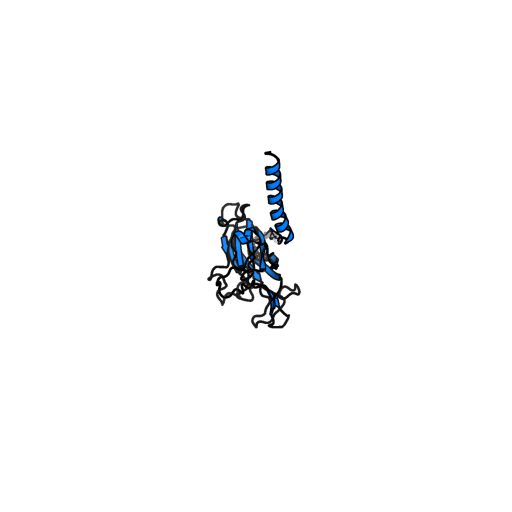 1
ATOM 1915 C CA . VAL A 1 245 ? -21.745 25.386 -18.089 1.00 47.56 245 VAL A CA 1
ATOM 1916 C C . VAL A 1 245 ? -21.420 26.886 -18.066 1.00 47.56 245 VAL A C 1
ATOM 1918 O O . VAL A 1 245 ? -22.334 27.714 -18.094 1.00 47.56 245 VAL A O 1
ATOM 1921 N N . VAL A 1 246 ? -20.140 27.273 -18.116 1.00 48.53 246 VAL A N 1
ATOM 1922 C CA . VAL A 1 246 ? -19.737 28.695 -18.130 1.00 48.53 246 VAL A CA 1
ATOM 1923 C C . VAL A 1 246 ?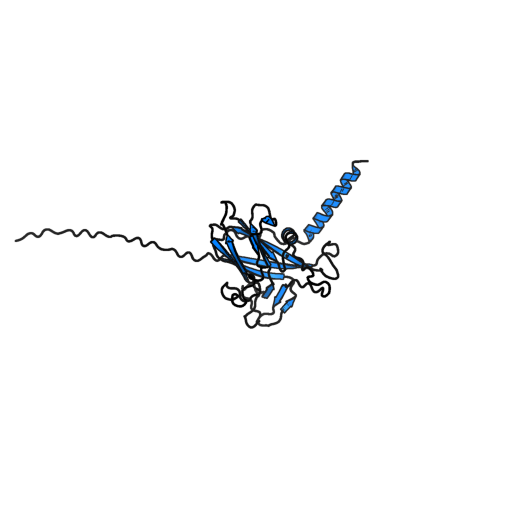 -20.141 29.394 -19.437 1.00 48.53 246 VAL A C 1
ATOM 1925 O O . VAL A 1 246 ? -20.555 30.559 -19.419 1.00 48.53 246 VAL A O 1
ATOM 1928 N N . VAL A 1 247 ? -20.105 28.690 -20.574 1.00 49.66 247 VAL A N 1
ATOM 1929 C CA . VAL A 1 247 ? -20.528 29.243 -21.875 1.00 49.66 247 VAL A CA 1
ATOM 1930 C C . VAL A 1 247 ? -22.051 29.428 -21.954 1.00 49.66 247 VAL A C 1
ATOM 1932 O O . VAL A 1 247 ? -22.522 30.408 -22.536 1.00 49.66 247 VAL A O 1
ATOM 1935 N N . LEU A 1 248 ? -22.840 28.556 -21.319 1.00 42.25 248 LEU A N 1
ATOM 1936 C CA . LEU A 1 248 ? -24.305 28.665 -21.312 1.00 42.25 248 LEU A CA 1
ATOM 1937 C C . LEU A 1 248 ? -24.828 29.787 -20.403 1.00 42.25 248 LEU A C 1
ATOM 1939 O O . LEU A 1 248 ? -25.825 30.427 -20.746 1.00 42.25 248 LEU A O 1
ATOM 1943 N N . ILE A 1 249 ? -24.143 30.097 -19.299 1.00 47.06 249 ILE A N 1
ATOM 1944 C CA . ILE A 1 249 ? -24.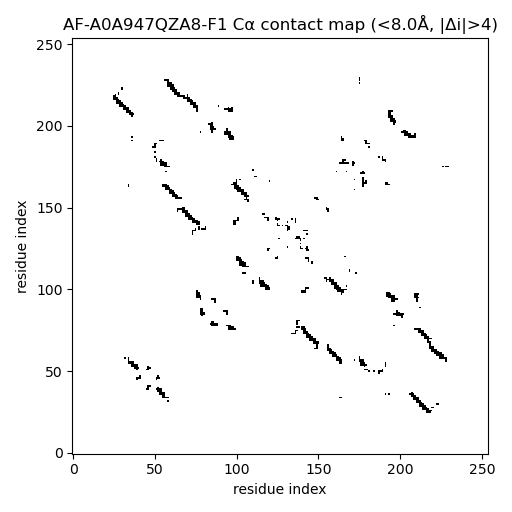550 31.187 -18.395 1.00 47.06 249 ILE A CA 1
ATOM 1945 C C . ILE A 1 249 ? -24.301 32.565 -19.033 1.00 47.06 249 ILE A C 1
ATOM 1947 O O . ILE A 1 249 ? -25.121 33.471 -18.878 1.00 47.06 249 ILE A O 1
ATOM 1951 N N . ARG A 1 250 ? -23.246 32.727 -19.846 1.00 43.25 250 ARG A N 1
ATOM 1952 C CA . ARG A 1 250 ? -22.965 34.002 -20.538 1.00 43.25 250 ARG A CA 1
ATOM 1953 C C . ARG A 1 250 ? -23.955 34.347 -21.653 1.00 43.25 250 ARG A C 1
ATOM 1955 O O . ARG A 1 250 ? -24.078 35.516 -22.000 1.00 43.25 250 ARG A O 1
ATOM 1962 N N . LYS A 1 251 ? -24.688 33.372 -22.199 1.00 44.12 251 LYS A N 1
ATOM 1963 C CA . LYS A 1 251 ? -25.620 33.603 -23.317 1.00 44.12 251 LYS A CA 1
ATOM 1964 C C . LYS A 1 251 ? -27.037 34.008 -22.889 1.00 44.12 251 LYS A C 1
ATOM 1966 O O . LYS A 1 251 ? -27.846 34.328 -23.751 1.00 44.12 251 LYS A O 1
ATOM 1971 N N . LYS A 1 252 ? -27.346 33.989 -21.586 1.00 42.94 252 LYS A N 1
ATOM 1972 C CA . LYS A 1 252 ? -28.677 34.324 -21.040 1.00 42.94 252 LYS A CA 1
ATOM 1973 C C . LYS A 1 252 ? -28.771 35.707 -20.378 1.00 42.94 252 LYS A C 1
ATOM 1975 O O . LYS A 1 252 ? -29.841 36.056 -19.893 1.00 42.94 252 LYS A O 1
ATOM 1980 N N . VAL A 1 253 ? -27.680 36.479 -20.360 1.00 48.12 253 VAL A N 1
ATOM 1981 C CA . VAL A 1 253 ? -27.620 37.843 -19.787 1.00 48.12 253 VAL A CA 1
ATOM 1982 C C . VAL A 1 253 ? -27.230 38.873 -20.862 1.00 48.12 253 VAL A C 1
ATOM 1984 O O . VAL A 1 253 ? -26.456 39.792 -20.618 1.00 48.12 253 VAL A O 1
ATOM 1987 N N . SER A 1 254 ? -27.760 38.710 -22.075 1.00 42.94 254 SER A N 1
ATOM 1988 C CA . SER A 1 254 ? -27.746 39.730 -23.130 1.00 42.94 254 SER A CA 1
ATOM 1989 C C . SER A 1 254 ? -29.141 39.916 -23.692 1.00 42.94 254 SER A C 1
ATOM 1991 O O . SER A 1 254 ? -29.900 38.922 -23.715 1.00 42.94 254 SER A O 1
#

Sequence (254 aa):
MKHAKPIAIVALFIVMVLPSVLFSTPLINTFDGTIYKRALSEDSPYYNTEYSKHYSTIDLIGFSVYSPGDVEINVMSWESTPEGINTDLNADGEIAYLDTYLYLFKNDGHLDASDLVASNNNPNDDSDKNSATDDGSLTYDDSYLKAPLGTGPEHQKNYILAIGAWDLAMEEILMGMNYAEPSNPTNPSEYIPIWGGTKNSTDWYENDHGDYRITFTGKVENIHLIQPVPEPDTFALFGLGFIGVVVLIRKKVS